Protein AF-A0A0N0V1J9-F1 (afdb_monomer_lite)

Structure (mmCIF, N/CA/C/O backbone):
data_AF-A0A0N0V1J9-F1
#
_entry.id   AF-A0A0N0V1J9-F1
#
loop_
_atom_site.group_PDB
_atom_site.id
_atom_site.type_symbol
_atom_site.label_atom_id
_atom_site.label_alt_id
_atom_site.label_comp_id
_atom_site.label_asym_id
_atom_site.label_entity_id
_atom_site.label_seq_id
_atom_site.pdbx_PDB_ins_code
_atom_site.Cartn_x
_atom_site.Cartn_y
_atom_site.Cartn_z
_atom_site.occupancy
_atom_site.B_iso_or_equiv
_atom_site.auth_seq_id
_atom_site.auth_comp_id
_atom_site.auth_asym_id
_atom_site.auth_atom_id
_atom_site.pdbx_PDB_model_num
ATOM 1 N N . MET A 1 1 ? 6.356 10.170 10.822 1.00 57.75 1 MET A N 1
ATOM 2 C CA . MET A 1 1 ? 5.088 9.658 11.388 1.00 57.75 1 MET A CA 1
ATOM 3 C C . MET A 1 1 ? 3.992 10.597 10.925 1.00 57.75 1 MET A C 1
ATOM 5 O O . MET A 1 1 ? 4.150 11.791 11.145 1.00 57.75 1 MET A O 1
ATOM 9 N N . LYS A 1 2 ? 2.960 10.103 10.232 1.00 66.81 2 LYS A N 1
ATOM 10 C CA . LYS A 1 2 ? 1.876 10.946 9.701 1.00 66.81 2 LYS A CA 1
ATOM 11 C C . LYS A 1 2 ? 0.588 10.676 10.474 1.00 66.81 2 LYS A C 1
ATOM 13 O O . LYS A 1 2 ? 0.258 9.513 10.705 1.00 66.81 2 LYS A O 1
ATOM 18 N N . TYR A 1 3 ? -0.094 11.741 10.887 1.00 73.75 3 TYR A N 1
ATOM 19 C CA . TYR A 1 3 ? -1.375 11.688 11.588 1.00 73.75 3 TYR A CA 1
ATOM 20 C C . TYR A 1 3 ? -2.477 12.255 10.695 1.00 73.75 3 TYR A C 1
ATOM 22 O O . TYR A 1 3 ? -2.303 13.324 10.113 1.00 73.75 3 TYR A O 1
ATOM 30 N N . VAL A 1 4 ? -3.594 11.540 10.597 1.00 72.44 4 VAL A N 1
ATOM 31 C CA . VAL A 1 4 ? -4.793 11.962 9.871 1.00 72.44 4 VAL A CA 1
ATOM 32 C C . VAL A 1 4 ? -5.920 12.089 10.881 1.00 72.44 4 VAL A C 1
ATOM 34 O O . VAL A 1 4 ? -6.345 11.093 11.457 1.00 72.44 4 VAL A O 1
ATOM 37 N N . LYS A 1 5 ? -6.397 13.311 11.113 1.00 76.25 5 LYS A N 1
ATOM 38 C CA . LYS A 1 5 ? -7.534 13.565 12.001 1.00 76.25 5 LYS A CA 1
ATOM 39 C C . LYS A 1 5 ? -8.834 13.171 11.297 1.00 76.25 5 LYS A C 1
ATOM 41 O O . LYS A 1 5 ? -9.020 13.524 10.134 1.00 76.25 5 LYS A O 1
ATOM 46 N N . VAL A 1 6 ? -9.734 12.485 11.998 1.00 74.94 6 VAL A N 1
ATOM 47 C CA . VAL A 1 6 ? -11.090 12.231 11.493 1.00 74.94 6 VAL A CA 1
ATOM 48 C C . VAL A 1 6 ? -11.985 13.383 11.929 1.00 74.94 6 VAL A C 1
ATOM 50 O O . VAL A 1 6 ? -12.156 13.634 13.119 1.00 74.94 6 VAL A O 1
ATOM 53 N N . ASN A 1 7 ? -12.555 14.102 10.964 1.00 58.28 7 ASN A N 1
ATOM 54 C CA . ASN A 1 7 ? -13.584 15.099 11.238 1.00 58.28 7 ASN A CA 1
ATOM 55 C C . ASN A 1 7 ? -14.936 14.382 11.328 1.00 58.28 7 ASN A C 1
ATOM 57 O O . ASN A 1 7 ? -15.666 14.290 10.348 1.00 58.28 7 ASN A O 1
ATOM 61 N N . GLY A 1 8 ? -15.247 13.816 12.492 1.00 63.00 8 GLY A N 1
ATOM 62 C CA . GLY A 1 8 ? -16.524 13.146 12.713 1.00 63.00 8 GLY A CA 1
ATOM 63 C C . GLY A 1 8 ? -16.619 12.481 14.080 1.00 63.00 8 GLY A C 1
ATOM 64 O O . GLY A 1 8 ? -15.627 12.008 14.623 1.00 63.00 8 GLY A O 1
ATOM 65 N N . ASN A 1 9 ? -17.837 12.410 14.622 1.00 74.62 9 ASN A N 1
ATOM 66 C CA . ASN A 1 9 ? -18.124 11.701 15.871 1.00 74.62 9 ASN A CA 1
ATOM 67 C C . ASN A 1 9 ? -18.379 10.207 15.608 1.00 74.62 9 ASN A C 1
ATOM 69 O O . ASN A 1 9 ? -19.457 9.701 15.941 1.00 74.62 9 ASN A O 1
ATOM 73 N N . LEU A 1 10 ? -17.436 9.523 14.947 1.00 85.38 10 LEU A N 1
ATOM 74 C CA . LEU A 1 10 ? -17.551 8.090 14.680 1.00 85.38 10 LEU A CA 1
ATOM 75 C C . LEU A 1 10 ? -17.313 7.317 15.980 1.00 85.38 10 LEU A C 1
ATOM 77 O O . LEU A 1 10 ? -16.186 7.223 16.467 1.00 85.38 10 LEU A O 1
ATOM 81 N N . GLN A 1 11 ? -18.393 6.780 16.537 1.00 92.31 11 GLN A N 1
ATOM 82 C CA . GLN A 1 11 ? -18.371 5.960 17.740 1.00 92.31 11 GLN A CA 1
ATOM 83 C C . GLN A 1 11 ? -18.523 4.498 17.342 1.00 92.31 11 GLN A C 1
ATOM 85 O O . GLN A 1 11 ? -19.493 4.134 16.678 1.00 92.31 11 GLN A O 1
ATOM 90 N N . ILE A 1 12 ? -17.563 3.673 17.739 1.00 92.75 12 ILE A N 1
ATOM 91 C CA . ILE A 1 12 ? -17.487 2.273 17.334 1.00 92.75 12 ILE A CA 1
ATOM 92 C C . ILE A 1 12 ? -17.222 1.355 18.517 1.00 92.75 12 ILE A C 1
ATOM 94 O O . ILE A 1 12 ? -16.575 1.718 19.501 1.00 92.75 12 ILE A O 1
ATOM 98 N N . GLU A 1 13 ? -17.708 0.132 18.383 1.00 94.75 13 GLU A N 1
ATOM 99 C CA . GLU A 1 13 ? -17.286 -1.012 19.165 1.00 94.75 13 GLU A CA 1
ATOM 100 C C . GLU A 1 13 ? -16.182 -1.747 18.406 1.00 94.75 13 GLU A C 1
ATOM 102 O O . GLU A 1 13 ? -16.380 -2.182 17.272 1.00 94.75 13 GLU A O 1
ATOM 107 N N . ILE A 1 14 ? -15.019 -1.892 19.038 1.00 94.19 14 ILE A N 1
ATOM 108 C CA . ILE A 1 14 ? -13.867 -2.610 18.495 1.00 94.19 14 ILE A CA 1
ATOM 109 C C . ILE A 1 14 ? -13.715 -3.929 19.243 1.00 94.19 14 ILE A C 1
ATOM 111 O O . ILE A 1 14 ? -13.469 -3.930 20.450 1.00 94.19 14 ILE A O 1
ATOM 115 N N . SER A 1 15 ? -13.766 -5.040 18.510 1.00 93.94 15 SER A N 1
ATOM 116 C CA . SER A 1 15 ? -13.266 -6.334 18.983 1.00 93.94 15 SER A CA 1
ATOM 117 C C . SER A 1 15 ? -11.771 -6.434 18.683 1.00 93.94 15 SER A C 1
ATOM 119 O O . SER A 1 15 ? -11.366 -6.415 17.521 1.00 93.94 15 SER A O 1
ATOM 121 N N . TYR A 1 16 ? -10.938 -6.528 19.718 1.00 94.44 16 TYR A N 1
ATOM 122 C CA . TYR A 1 16 ? -9.483 -6.403 19.620 1.00 94.44 16 TYR A CA 1
ATOM 123 C C . TYR A 1 16 ? -8.757 -7.584 20.261 1.00 94.44 16 TYR A C 1
ATOM 125 O O . TYR A 1 16 ? -9.030 -7.922 21.416 1.00 94.44 16 TYR A O 1
ATOM 133 N N . ILE A 1 17 ? -7.781 -8.151 19.547 1.00 94.75 17 ILE A N 1
ATOM 134 C CA . ILE A 1 17 ? -6.860 -9.153 20.091 1.00 94.75 17 ILE A CA 1
ATOM 135 C C . ILE A 1 17 ? -5.557 -8.480 20.538 1.00 94.75 17 ILE A C 1
ATOM 137 O O . ILE A 1 17 ? -4.861 -7.817 19.767 1.00 94.75 17 ILE A O 1
ATOM 141 N N . ASN A 1 18 ? -5.225 -8.585 21.823 1.00 89.19 18 ASN A N 1
ATOM 142 C CA . ASN A 1 18 ? -4.009 -7.967 22.347 1.00 89.19 18 ASN A CA 1
ATOM 143 C C . ASN A 1 18 ? -2.747 -8.794 21.992 1.00 89.19 18 ASN A C 1
ATOM 145 O O . ASN A 1 18 ? -2.808 -9.832 21.342 1.00 89.19 18 ASN A O 1
ATOM 149 N N . LYS A 1 19 ? -1.563 -8.330 22.419 1.00 87.25 19 LYS A N 1
ATOM 150 C CA . LYS A 1 19 ? -0.286 -9.033 22.161 1.00 87.25 19 LYS A CA 1
ATOM 151 C C . LYS A 1 19 ? -0.150 -10.392 22.869 1.00 87.25 19 LYS A C 1
ATOM 153 O O . LYS A 1 19 ? 0.807 -11.099 22.594 1.00 87.25 19 LYS A O 1
ATOM 158 N N . PHE A 1 20 ? -1.052 -10.687 23.798 1.00 90.56 20 PHE A N 1
ATOM 159 C CA . PHE A 1 20 ? -1.136 -11.918 24.579 1.00 90.56 20 PHE A CA 1
ATOM 160 C C . PHE A 1 20 ? -2.342 -12.765 24.146 1.00 90.56 20 PHE A C 1
ATOM 162 O O . PHE A 1 20 ? -2.846 -13.556 24.935 1.00 90.56 20 PHE A O 1
ATOM 169 N N . GLU A 1 21 ? -2.862 -12.524 22.938 1.00 86.69 21 GLU A N 1
ATOM 170 C CA . GLU A 1 21 ? -3.995 -13.250 22.350 1.00 86.69 21 GLU A CA 1
ATOM 171 C C . GLU A 1 21 ? -5.303 -13.166 23.155 1.00 86.69 21 GLU A C 1
ATOM 173 O O . GLU A 1 21 ? -6.253 -13.906 22.928 1.00 86.69 21 GLU A O 1
ATOM 178 N N . THR A 1 22 ? -5.407 -12.200 24.071 1.00 91.25 22 THR A N 1
ATOM 179 C CA . THR A 1 22 ? -6.651 -11.948 24.798 1.00 91.25 22 THR A CA 1
ATOM 180 C C . THR A 1 22 ? -7.582 -11.091 23.956 1.00 91.25 22 THR A C 1
ATOM 182 O O . THR A 1 22 ? -7.206 -10.000 23.506 1.00 91.25 22 THR A O 1
ATOM 185 N N 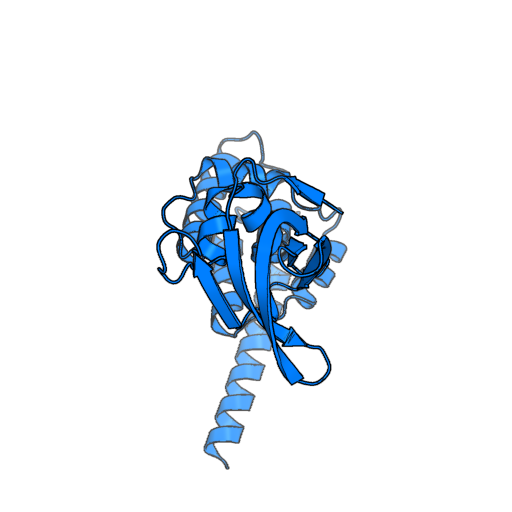. HIS A 1 23 ? -8.819 -11.553 23.810 1.00 93.38 23 HIS A N 1
ATOM 186 C CA . HIS A 1 23 ? -9.887 -10.815 23.152 1.00 93.38 23 HIS A CA 1
ATOM 187 C C . HIS A 1 23 ? -10.511 -9.804 24.114 1.00 93.38 23 HIS A C 1
ATOM 189 O O . HIS A 1 23 ? -10.848 -10.123 25.252 1.00 93.38 23 HIS A O 1
ATOM 195 N N . THR A 1 24 ? -10.651 -8.565 23.656 1.00 92.88 24 THR A N 1
ATOM 196 C CA . THR A 1 24 ? -11.239 -7.469 24.430 1.00 92.88 24 THR A CA 1
ATOM 197 C C . THR A 1 24 ? -12.138 -6.623 23.545 1.00 92.88 24 THR A C 1
ATOM 199 O O . THR A 1 24 ? -11.815 -6.395 22.381 1.00 92.88 24 THR A O 1
ATOM 202 N N . THR A 1 25 ? -13.229 -6.122 24.114 1.00 93.88 25 THR A N 1
ATOM 203 C CA . THR A 1 25 ? -14.158 -5.220 23.430 1.00 93.88 25 THR A CA 1
ATOM 204 C C . THR A 1 25 ? -14.009 -3.811 23.987 1.00 93.88 25 THR A C 1
ATOM 206 O O . THR A 1 25 ? -13.910 -3.633 25.202 1.00 93.88 25 THR A O 1
ATOM 209 N N . HIS A 1 26 ? -13.967 -2.804 23.112 1.00 92.81 26 HIS A N 1
ATOM 210 C CA . HIS A 1 26 ? -13.833 -1.398 23.508 1.00 92.81 26 HIS A CA 1
ATOM 211 C C . HIS A 1 26 ? -14.879 -0.548 22.795 1.00 92.81 26 HIS A C 1
ATOM 213 O O . HIS A 1 26 ? -14.996 -0.620 21.576 1.00 92.81 26 HIS A O 1
ATOM 219 N N . HIS A 1 27 ? -15.587 0.295 23.545 1.00 94.31 27 HIS A N 1
ATOM 220 C CA . HIS A 1 27 ? -16.439 1.355 23.002 1.00 94.31 27 HIS A CA 1
ATOM 221 C C . HIS A 1 27 ? -15.644 2.646 22.941 1.00 94.31 27 HIS A C 1
ATOM 223 O O . HIS A 1 27 ? -15.148 3.131 23.965 1.00 94.31 27 HIS A O 1
ATOM 229 N N . VAL A 1 28 ? -15.458 3.166 21.734 1.00 93.50 28 VAL A N 1
ATOM 230 C CA . VAL A 1 28 ? -14.503 4.240 21.496 1.00 93.50 28 VAL A CA 1
ATOM 231 C C . VAL A 1 28 ? -15.013 5.249 20.479 1.00 93.50 28 VAL A C 1
ATOM 233 O O . VAL A 1 28 ? -15.764 4.920 19.566 1.00 93.50 28 VAL A O 1
ATOM 236 N N . LEU A 1 29 ? -14.559 6.487 20.626 1.00 90.69 29 LEU A N 1
ATOM 237 C CA . LEU A 1 29 ? -14.676 7.542 19.631 1.00 90.69 29 LEU A CA 1
ATOM 238 C C . LEU A 1 29 ? -13.386 7.587 18.806 1.00 90.69 29 LEU A C 1
ATOM 240 O O . LEU A 1 29 ? -12.303 7.716 19.377 1.00 90.69 29 LEU A O 1
ATOM 244 N N . VAL A 1 30 ? -13.480 7.494 17.481 1.00 89.69 30 VAL A N 1
ATOM 245 C CA . VAL A 1 30 ? -12.309 7.592 16.596 1.00 89.69 30 VAL A CA 1
ATOM 246 C C . VAL A 1 30 ? -11.868 9.048 16.482 1.00 89.69 30 VAL A C 1
ATOM 248 O O . VAL A 1 30 ? -12.640 9.902 16.057 1.00 89.69 30 VAL A O 1
ATOM 251 N N . LEU A 1 31 ? -10.615 9.330 16.845 1.00 86.81 31 LEU A N 1
ATOM 252 C CA . LEU A 1 31 ? -10.028 10.673 16.779 1.00 86.81 31 LEU A CA 1
ATOM 253 C C . LEU A 1 31 ? -9.187 10.866 15.512 1.00 86.81 31 LEU A C 1
ATOM 255 O O . LEU A 1 31 ? -9.148 11.953 14.927 1.00 86.81 31 LEU A O 1
ATOM 259 N N . GLY A 1 32 ? -8.496 9.809 15.086 1.00 84.44 32 GLY A N 1
ATOM 260 C CA . GLY A 1 32 ? -7.560 9.876 13.976 1.00 84.44 32 GLY A CA 1
ATOM 261 C C . GLY A 1 32 ? -6.825 8.573 13.704 1.00 84.44 32 GLY A C 1
ATOM 262 O O . GLY A 1 32 ? -6.920 7.600 14.450 1.00 84.44 32 GLY A O 1
ATOM 263 N N . TYR A 1 33 ? -6.040 8.584 12.635 1.00 85.12 33 TYR A N 1
ATOM 264 C CA . TYR A 1 33 ? -5.210 7.470 12.198 1.00 85.12 33 TYR A CA 1
ATOM 265 C C . TYR A 1 33 ? -3.740 7.876 12.191 1.00 85.12 33 TYR A C 1
ATOM 267 O O . TYR A 1 33 ? -3.374 8.948 11.706 1.00 85.12 33 TYR A O 1
ATOM 275 N N . LYS A 1 34 ? -2.877 7.008 12.721 1.00 82.50 34 LYS A N 1
ATOM 276 C CA . LYS A 1 34 ? -1.419 7.160 12.696 1.00 82.50 34 LYS A CA 1
ATOM 277 C C . LYS A 1 34 ? -0.826 6.113 11.767 1.00 82.50 34 LYS A C 1
ATOM 279 O O . LYS A 1 34 ? -0.966 4.913 11.998 1.00 82.50 34 LYS A O 1
ATOM 284 N N . TYR A 1 35 ? -0.108 6.578 10.752 1.00 73.75 35 TYR A N 1
ATOM 285 C CA . TYR A 1 35 ? 0.646 5.719 9.848 1.00 73.75 35 TYR A CA 1
ATOM 286 C C . TYR A 1 35 ? 2.092 5.613 10.343 1.00 73.75 35 TYR A C 1
ATOM 288 O O . TYR A 1 35 ? 2.864 6.583 10.321 1.00 73.75 35 TYR A O 1
ATOM 296 N N . TYR A 1 36 ? 2.443 4.422 10.824 1.00 71.81 36 TYR A N 1
ATOM 297 C CA . TYR A 1 36 ? 3.812 3.996 11.115 1.00 71.81 36 TYR A CA 1
ATOM 298 C C . TYR A 1 36 ? 4.059 2.648 10.415 1.00 71.81 36 TYR A C 1
ATOM 300 O O . TYR A 1 36 ? 3.330 2.315 9.491 1.00 71.81 36 TYR A O 1
ATOM 308 N N . LYS A 1 37 ? 5.043 1.835 10.829 1.00 68.62 37 LYS A N 1
ATOM 309 C CA . LYS A 1 37 ? 5.228 0.460 10.310 1.00 68.62 37 LYS A CA 1
ATOM 310 C C . LYS A 1 37 ? 3.908 -0.348 10.257 1.00 68.62 37 LYS A C 1
ATOM 312 O O . LYS A 1 37 ? 3.771 -1.203 9.395 1.00 68.62 37 LYS A O 1
ATOM 317 N N . ASN A 1 38 ? 2.937 -0.026 11.122 1.00 76.69 38 ASN A N 1
ATOM 318 C CA . ASN A 1 38 ? 1.537 -0.468 11.058 1.00 76.69 38 ASN A CA 1
ATOM 319 C C . ASN A 1 38 ? 0.584 0.744 10.993 1.00 76.69 38 ASN A C 1
ATOM 321 O O . ASN A 1 38 ? 0.975 1.850 11.382 1.00 76.69 38 ASN A O 1
ATOM 325 N N . ILE A 1 39 ? -0.668 0.529 10.574 1.00 82.12 39 ILE A N 1
ATOM 326 C CA . ILE A 1 39 ? -1.757 1.496 10.789 1.00 82.12 39 ILE A CA 1
ATOM 327 C C . ILE A 1 39 ? -2.184 1.405 12.253 1.00 82.12 39 ILE A C 1
ATOM 329 O O . ILE A 1 39 ? -2.370 0.311 12.792 1.00 82.12 39 ILE A O 1
ATOM 333 N N . TYR A 1 40 ? -2.339 2.555 12.894 1.00 88.44 40 TYR A N 1
ATOM 334 C CA . TYR A 1 40 ? -2.882 2.660 14.237 1.00 88.44 40 TYR A CA 1
ATOM 335 C C . TYR A 1 40 ? -4.092 3.585 14.236 1.00 88.44 40 TYR A C 1
ATOM 337 O O . TYR A 1 40 ? -4.081 4.619 13.571 1.00 88.44 40 TYR A O 1
ATOM 345 N N . ILE A 1 41 ? -5.109 3.231 15.010 1.00 90.06 41 ILE A N 1
ATOM 346 C CA . ILE A 1 41 ? -6.280 4.071 15.244 1.00 90.06 41 ILE A CA 1
ATOM 347 C C . ILE A 1 41 ? -6.117 4.708 16.617 1.00 90.06 41 ILE A C 1
ATOM 349 O O . ILE A 1 41 ? -5.973 4.004 17.617 1.00 90.06 41 ILE A O 1
ATOM 353 N N . GLU A 1 42 ? -6.106 6.034 16.659 1.00 90.94 42 GLU A N 1
ATOM 354 C CA . GLU A 1 42 ? -6.179 6.801 17.893 1.00 90.94 42 GLU A CA 1
ATOM 355 C C . GLU A 1 42 ? -7.640 7.064 18.230 1.00 90.94 42 GLU A C 1
ATOM 357 O O . GLU A 1 42 ? -8.430 7.518 17.399 1.00 90.94 42 GLU A O 1
ATOM 362 N N . THR A 1 43 ? -7.999 6.739 19.463 1.00 92.50 43 THR A N 1
ATOM 363 C CA . THR A 1 43 ? -9.381 6.727 19.910 1.00 92.50 43 THR A CA 1
ATOM 364 C C . THR A 1 43 ? -9.488 7.261 21.327 1.00 92.50 43 THR A C 1
ATOM 366 O O . THR A 1 43 ? -8.541 7.152 22.103 1.00 92.50 43 THR A O 1
ATOM 369 N N . TYR A 1 44 ? -10.648 7.795 21.678 1.00 92.00 44 TYR A N 1
ATOM 370 C CA . TYR A 1 44 ? -11.012 8.101 23.053 1.00 92.00 44 TYR A CA 1
ATOM 371 C C . TYR A 1 44 ? -11.948 7.008 23.571 1.00 92.00 44 TYR A C 1
ATOM 373 O O . TYR A 1 44 ? -13.009 6.770 22.992 1.00 92.00 44 TYR A O 1
ATOM 381 N N . CYS A 1 45 ? -11.544 6.294 24.620 1.00 91.69 45 CYS A N 1
ATOM 382 C CA . CYS A 1 45 ? -12.337 5.216 25.194 1.00 91.69 45 CYS A CA 1
ATOM 383 C C . CYS A 1 45 ? -13.459 5.792 26.057 1.00 91.69 45 CYS A C 1
ATOM 385 O O . CYS A 1 45 ? -13.192 6.407 27.083 1.00 91.69 45 CYS A O 1
ATOM 387 N N . LEU A 1 46 ? -14.709 5.536 25.671 1.00 88.62 46 LEU A N 1
ATOM 388 C CA . LEU A 1 46 ? -15.882 6.153 26.297 1.00 88.62 46 LEU A CA 1
ATOM 389 C C . LEU A 1 46 ? -16.093 5.698 27.747 1.00 88.62 46 LEU A C 1
ATOM 391 O O . LEU A 1 46 ? -16.580 6.466 28.561 1.00 88.62 46 LEU A O 1
ATOM 395 N N . LEU A 1 47 ? -15.710 4.460 28.076 1.00 86.62 47 LEU A N 1
ATOM 396 C CA . LEU A 1 47 ? -15.905 3.891 29.416 1.00 86.62 47 LEU A CA 1
ATOM 397 C C . LEU A 1 47 ? -14.787 4.238 30.403 1.00 86.62 47 LEU A C 1
ATOM 399 O O . LEU A 1 47 ? -15.003 4.205 31.608 1.00 86.62 47 LEU A O 1
ATOM 403 N N . LYS A 1 48 ? -13.568 4.466 29.902 1.00 87.81 48 LYS A N 1
ATOM 404 C CA . LYS A 1 48 ? -12.380 4.713 30.737 1.00 87.81 48 LYS A CA 1
ATOM 405 C C . LYS A 1 48 ? -11.904 6.160 30.691 1.00 87.81 48 LYS A C 1
ATOM 407 O O . LYS A 1 48 ? -10.938 6.477 31.370 1.00 87.81 48 LYS A O 1
ATOM 412 N N . GLU A 1 49 ? -12.547 6.978 29.864 1.00 89.31 49 GLU A N 1
ATOM 413 C CA . GLU A 1 49 ? -12.255 8.398 29.673 1.00 89.31 49 GLU A CA 1
ATOM 414 C C . GLU A 1 49 ? -10.784 8.699 29.331 1.00 89.31 49 GLU A C 1
ATOM 416 O O . GLU A 1 49 ? -10.251 9.751 29.673 1.00 89.31 49 GLU A O 1
ATOM 421 N N . ASP A 1 50 ? -10.127 7.785 28.611 1.00 92.75 50 ASP A N 1
ATOM 422 C CA . ASP A 1 50 ? -8.702 7.868 28.275 1.00 92.75 50 ASP A CA 1
ATOM 423 C C . ASP A 1 50 ? -8.451 7.604 26.784 1.00 92.75 50 ASP A C 1
ATOM 425 O O . ASP A 1 50 ? -9.214 6.903 26.106 1.00 92.75 50 ASP A O 1
ATOM 429 N N . ILE A 1 51 ? -7.354 8.157 26.268 1.00 91.94 51 ILE A N 1
ATOM 430 C CA . ILE A 1 51 ? -6.915 7.952 24.893 1.00 91.94 51 ILE A CA 1
ATOM 431 C C . ILE A 1 51 ? -6.262 6.576 24.772 1.00 91.94 51 ILE A C 1
ATOM 433 O O . ILE A 1 51 ? -5.311 6.230 25.470 1.00 91.94 51 ILE A O 1
ATOM 437 N N . LYS A 1 52 ? -6.729 5.793 23.801 1.00 91.50 52 LYS A N 1
ATOM 438 C CA . LYS A 1 52 ? -6.128 4.514 23.432 1.00 91.50 52 LYS A CA 1
ATOM 439 C C . LYS A 1 52 ? -5.762 4.466 21.967 1.00 91.50 52 LYS A C 1
ATOM 441 O O . LYS A 1 52 ? -6.492 4.940 21.097 1.00 91.50 52 LYS A O 1
ATOM 446 N N . ILE A 1 53 ? -4.640 3.804 21.710 1.00 91.62 53 ILE A N 1
ATOM 447 C CA . ILE A 1 53 ? -4.138 3.545 20.369 1.00 91.62 53 ILE A CA 1
ATOM 448 C C . ILE A 1 53 ? -4.236 2.045 20.094 1.00 91.62 53 ILE A C 1
ATOM 450 O O . ILE A 1 53 ? -3.632 1.231 20.795 1.00 91.62 53 ILE A O 1
ATOM 454 N N . PHE A 1 54 ? -4.975 1.686 19.050 1.00 91.38 54 PHE A N 1
ATOM 455 C CA . PHE A 1 54 ? -5.152 0.306 18.607 1.00 91.38 54 PHE A CA 1
ATOM 456 C C . PHE A 1 54 ? -4.362 0.061 17.330 1.00 91.38 54 PHE A C 1
ATOM 458 O O . PHE A 1 54 ? -4.367 0.893 16.427 1.00 91.38 54 PHE A O 1
ATOM 465 N N . ARG A 1 55 ? -3.672 -1.080 17.240 1.00 89.75 55 ARG A N 1
ATOM 466 C CA . ARG A 1 55 ? -3.022 -1.495 15.992 1.00 89.75 55 ARG A CA 1
ATOM 467 C C . ARG A 1 55 ? -4.081 -2.099 15.074 1.00 89.75 55 ARG A C 1
ATOM 469 O O . ARG A 1 55 ? -4.821 -2.976 15.506 1.00 89.75 55 ARG A O 1
ATOM 476 N N . PHE A 1 56 ? -4.167 -1.610 13.845 1.00 87.62 56 PHE A N 1
ATOM 477 C CA . PHE A 1 56 ? -5.275 -1.913 12.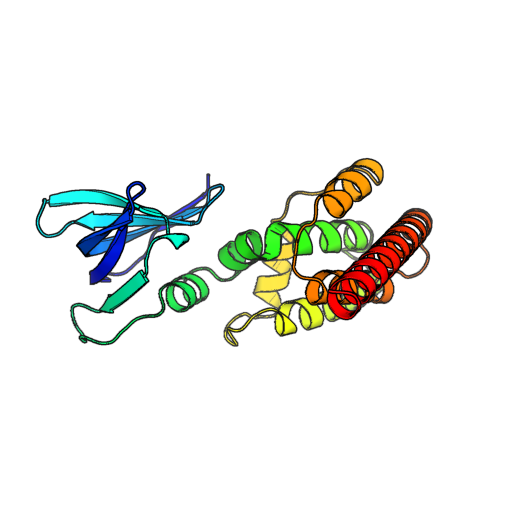946 1.00 87.62 56 PHE A CA 1
ATOM 478 C C . PHE A 1 56 ? -5.395 -3.412 12.637 1.00 87.62 56 PHE A C 1
ATOM 480 O O . PHE A 1 56 ? -6.471 -3.982 12.732 1.00 87.62 56 PHE A O 1
ATOM 487 N N . ASP A 1 57 ? -4.272 -4.070 12.356 1.00 85.56 57 ASP A N 1
ATOM 488 C CA . ASP A 1 57 ? -4.167 -5.508 12.056 1.00 85.56 57 ASP A CA 1
ATOM 489 C C . ASP A 1 57 ? -4.622 -6.442 13.196 1.00 85.56 57 ASP A C 1
ATOM 491 O O . ASP A 1 57 ? -4.724 -7.651 13.013 1.00 85.56 57 ASP A O 1
ATOM 495 N N . ARG A 1 58 ? -4.859 -5.899 14.393 1.00 89.81 58 ARG A N 1
ATOM 496 C CA . ARG A 1 58 ? -5.352 -6.626 15.570 1.00 89.81 58 ARG A CA 1
ATOM 497 C C . ARG A 1 58 ? -6.833 -6.381 15.845 1.00 89.81 58 ARG A C 1
ATOM 499 O O . ARG A 1 58 ? -7.381 -6.929 16.804 1.00 89.81 58 ARG A O 1
ATOM 506 N N . ILE A 1 59 ? -7.483 -5.559 15.031 1.00 91.19 59 ILE A N 1
ATOM 507 C CA . ILE A 1 59 ? -8.924 -5.354 15.085 1.00 91.19 59 ILE A CA 1
ATOM 508 C C . ILE A 1 59 ? -9.577 -6.495 14.313 1.00 91.19 59 ILE A C 1
ATOM 510 O O . ILE A 1 59 ? -9.324 -6.681 13.131 1.00 91.19 59 ILE A O 1
ATOM 514 N N . GLN A 1 60 ? -10.387 -7.283 15.013 1.00 90.62 60 GLN A N 1
ATOM 515 C CA . GLN A 1 60 ? -11.077 -8.443 14.448 1.00 90.62 60 GLN A CA 1
ATOM 516 C C . GLN A 1 60 ? -12.408 -8.043 13.816 1.00 90.62 60 GLN A C 1
ATOM 518 O O . GLN A 1 60 ? -12.765 -8.542 12.756 1.00 90.62 60 GLN A O 1
ATOM 523 N N . LYS A 1 61 ? -13.148 -7.162 14.496 1.00 90.25 61 LYS A N 1
ATOM 524 C CA . LYS A 1 61 ? -14.456 -6.657 14.069 1.00 90.25 61 LYS A CA 1
ATOM 525 C C . LYS A 1 61 ? -14.643 -5.231 14.547 1.00 90.25 61 LYS A C 1
ATOM 527 O O . LYS A 1 61 ? -14.138 -4.862 15.613 1.00 90.25 61 LYS A O 1
ATOM 532 N N . CYS A 1 62 ? -15.406 -4.463 13.783 1.00 92.12 62 CYS A N 1
ATOM 533 C CA . CYS A 1 62 ? -15.794 -3.110 14.135 1.00 92.12 62 CYS A CA 1
ATOM 534 C C . CYS A 1 62 ? -17.281 -2.907 13.867 1.00 92.12 62 CYS A C 1
ATOM 536 O O . CYS A 1 62 ? -17.773 -3.257 12.801 1.00 92.12 62 CYS A O 1
ATOM 538 N N . LYS A 1 63 ? -17.999 -2.317 14.819 1.00 93.19 63 LYS A N 1
ATOM 539 C CA . LYS A 1 63 ? -19.435 -2.054 14.710 1.00 93.19 63 LYS A CA 1
ATOM 540 C C . LYS A 1 63 ? -19.724 -0.599 15.042 1.00 93.19 63 LYS A C 1
ATOM 542 O O . LYS A 1 63 ? -19.222 -0.089 16.037 1.00 93.19 63 LYS A O 1
ATOM 547 N N . ASP A 1 64 ? -20.537 0.061 14.231 1.00 90.94 64 ASP A N 1
ATOM 548 C CA . ASP A 1 64 ? -21.052 1.397 14.525 1.00 90.94 64 ASP A CA 1
ATOM 549 C C . ASP A 1 64 ? -21.950 1.342 15.764 1.00 90.94 64 ASP A C 1
ATOM 551 O O . ASP A 1 64 ? -22.927 0.589 15.793 1.00 90.94 64 ASP A O 1
ATOM 555 N N . LEU A 1 65 ? -21.658 2.150 16.781 1.00 90.88 65 LEU A N 1
ATOM 556 C CA . LEU A 1 65 ? -22.482 2.197 17.988 1.00 90.88 65 LEU A CA 1
ATOM 557 C C . LEU A 1 65 ? -23.841 2.866 17.756 1.00 90.88 65 LEU A C 1
ATOM 559 O O . LEU A 1 65 ? -24.794 2.544 18.459 1.00 90.88 65 LEU A O 1
ATOM 563 N N . LYS A 1 66 ? -23.961 3.765 16.773 1.00 88.31 66 LYS A N 1
ATOM 564 C CA . LYS A 1 66 ? -25.229 4.440 16.464 1.00 88.31 66 LYS A CA 1
ATOM 565 C C . LYS A 1 66 ? -26.144 3.570 15.620 1.00 88.31 66 LYS A C 1
ATOM 567 O O . LYS A 1 66 ? -27.333 3.475 15.905 1.00 88.31 66 LYS A O 1
ATOM 572 N N . THR A 1 67 ? -25.607 2.975 14.556 1.00 89.12 67 THR A N 1
ATOM 573 C CA . THR A 1 67 ? -26.419 2.211 13.592 1.00 89.12 67 THR A CA 1
ATOM 574 C C . THR A 1 67 ? -26.470 0.719 13.899 1.00 89.12 67 THR A C 1
ATOM 576 O O . THR A 1 67 ? -27.321 0.010 13.368 1.00 89.12 67 THR A O 1
ATOM 579 N N . GLY A 1 68 ? -25.557 0.222 14.734 1.00 87.69 68 GLY A N 1
ATOM 580 C CA . GLY A 1 68 ? -25.422 -1.195 15.037 1.00 87.69 68 GLY A CA 1
ATOM 581 C C . GLY A 1 68 ? -24.905 -2.038 13.867 1.00 87.69 68 GLY A C 1
ATOM 582 O O . GLY A 1 68 ? -24.884 -3.263 13.981 1.00 87.69 68 GLY A O 1
ATOM 583 N N . LYS A 1 69 ? -24.504 -1.425 12.748 1.00 89.44 69 LYS A N 1
ATOM 584 C CA . LYS A 1 69 ? -23.991 -2.139 11.575 1.00 89.44 69 LYS A CA 1
ATOM 585 C C . LYS A 1 69 ? -22.497 -2.402 11.711 1.00 89.44 69 LYS A C 1
ATOM 587 O O . LYS A 1 69 ? -21.765 -1.586 12.267 1.00 89.44 69 LYS A O 1
ATOM 592 N N . GLU A 1 70 ? -22.051 -3.545 11.201 1.00 88.12 70 GLU A N 1
ATOM 593 C CA . GLU A 1 70 ? -20.624 -3.828 11.064 1.00 88.12 70 GLU A CA 1
ATOM 594 C C . GLU A 1 70 ? -20.019 -2.847 10.049 1.00 88.12 70 GLU A C 1
ATOM 596 O O . GLU A 1 70 ? -20.601 -2.600 8.991 1.00 88.12 70 GLU A O 1
ATOM 601 N N . ILE A 1 71 ? -18.894 -2.237 10.414 1.00 84.62 71 ILE A N 1
ATOM 602 C CA . ILE A 1 71 ? -18.142 -1.317 9.566 1.00 84.62 71 ILE A CA 1
ATOM 603 C C . ILE A 1 71 ? -16.842 -2.011 9.194 1.00 84.62 71 ILE A C 1
ATOM 605 O O . ILE A 1 71 ? -16.074 -2.405 10.075 1.00 84.62 71 ILE A O 1
ATOM 609 N N . ASP A 1 72 ? -16.546 -2.067 7.899 1.00 80.12 72 ASP A N 1
ATOM 610 C CA . ASP A 1 72 ? -15.180 -2.311 7.465 1.00 80.12 72 ASP A CA 1
ATOM 611 C C . ASP A 1 72 ? -14.359 -1.028 7.666 1.00 80.12 72 ASP A C 1
ATOM 613 O O . ASP A 1 72 ? -14.474 -0.039 6.935 1.00 80.12 72 ASP A O 1
ATOM 617 N N . LEU A 1 73 ? -13.546 -1.023 8.723 1.00 75.56 73 LEU A N 1
ATOM 618 C CA . LEU A 1 73 ? -12.666 0.099 9.028 1.00 75.56 73 LEU A CA 1
ATOM 619 C C . LEU A 1 73 ? -11.626 0.335 7.926 1.00 75.56 73 LEU A C 1
ATOM 621 O O . LEU A 1 73 ? -11.139 1.458 7.817 1.00 75.56 73 LEU A O 1
ATOM 625 N N . HIS A 1 74 ? -11.269 -0.677 7.122 1.00 68.94 74 HIS A N 1
ATOM 626 C CA . HIS A 1 74 ? -10.373 -0.471 5.991 1.00 68.94 74 HIS A CA 1
ATOM 627 C C . HIS A 1 74 ? -11.060 0.415 4.964 1.00 68.94 74 HIS A C 1
ATOM 629 O O . HIS A 1 74 ? -10.501 1.446 4.605 1.00 68.94 74 HIS A O 1
ATOM 635 N N . ASP A 1 75 ? -12.288 0.087 4.569 1.00 68.81 75 ASP A N 1
ATOM 636 C CA . ASP A 1 75 ? -13.057 0.900 3.622 1.00 68.81 75 ASP A CA 1
ATOM 637 C C . ASP A 1 75 ? -13.332 2.307 4.152 1.00 68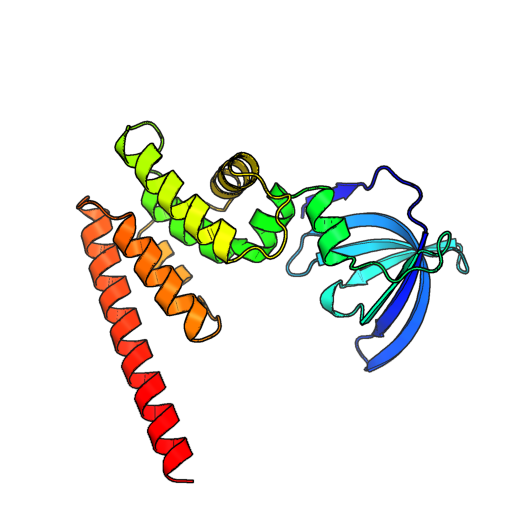.81 75 ASP A C 1
ATOM 639 O O . ASP A 1 75 ? -13.217 3.291 3.417 1.00 68.81 75 ASP A O 1
ATOM 643 N N . HIS A 1 76 ? -13.601 2.432 5.452 1.00 70.19 76 HIS A N 1
ATOM 644 C CA . HIS A 1 76 ? -13.793 3.735 6.077 1.00 70.19 76 HIS A CA 1
ATOM 645 C C . HIS A 1 76 ? -12.509 4.588 6.105 1.00 70.19 76 HIS A C 1
ATOM 647 O O . HIS A 1 76 ? -12.558 5.794 5.876 1.00 70.19 76 HIS A O 1
ATOM 653 N N . ILE A 1 77 ? -11.338 3.990 6.350 1.00 67.44 77 ILE A N 1
ATOM 654 C CA . ILE A 1 77 ? -10.054 4.700 6.230 1.00 67.44 77 ILE A CA 1
ATOM 655 C C . ILE A 1 77 ? -9.776 5.074 4.771 1.00 67.44 77 ILE A C 1
ATOM 657 O O . ILE A 1 77 ? -9.308 6.186 4.504 1.00 67.44 77 ILE A O 1
ATOM 661 N N . ASN A 1 78 ? -10.065 4.158 3.843 1.00 64.62 78 ASN A N 1
ATOM 662 C CA . ASN A 1 78 ? -9.813 4.331 2.416 1.00 64.62 78 ASN A CA 1
ATOM 663 C C . ASN A 1 78 ? -10.532 5.566 1.864 1.00 64.62 78 ASN A C 1
ATOM 665 O O . ASN A 1 78 ? -9.929 6.309 1.094 1.00 64.62 78 ASN A O 1
ATOM 669 N N . SER A 1 79 ? -11.779 5.809 2.276 1.00 65.88 79 SER A N 1
ATOM 670 C CA . SER A 1 79 ? -12.574 6.952 1.806 1.00 65.88 79 SER A CA 1
ATOM 671 C C . SER A 1 79 ? -12.126 8.294 2.396 1.00 65.88 79 SER A C 1
ATOM 673 O O . SER A 1 79 ? -12.217 9.324 1.731 1.00 65.88 79 SER A O 1
ATOM 675 N N . LEU A 1 80 ? -11.587 8.309 3.620 1.00 68.12 80 LEU A N 1
ATOM 676 C CA . LEU A 1 80 ? -11.186 9.548 4.295 1.00 68.12 80 LEU A CA 1
ATOM 677 C C . LEU A 1 80 ? -9.881 10.147 3.759 1.00 68.12 80 LEU A C 1
ATOM 679 O O . LEU A 1 80 ? -9.716 11.368 3.785 1.00 68.12 80 LEU A O 1
ATOM 683 N N . ASN A 1 81 ? -8.925 9.318 3.327 1.00 74.81 81 ASN A N 1
ATOM 684 C CA . ASN A 1 81 ? -7.663 9.812 2.770 1.00 74.81 81 ASN A CA 1
ATOM 685 C C . ASN A 1 81 ? -7.029 8.806 1.784 1.00 74.81 81 ASN A C 1
ATOM 687 O O . ASN A 1 81 ? -6.029 8.153 2.116 1.00 74.81 81 ASN A O 1
ATOM 691 N N . PRO A 1 82 ? -7.596 8.676 0.567 1.00 75.94 82 PRO A N 1
ATOM 692 C CA . PRO A 1 82 ? -7.228 7.626 -0.385 1.00 75.94 82 PRO A CA 1
ATOM 693 C C . PRO A 1 82 ? -5.735 7.605 -0.719 1.00 75.94 82 PRO A C 1
ATOM 695 O O . PRO A 1 82 ? -5.111 6.552 -0.775 1.00 75.94 82 PRO A O 1
ATOM 698 N N . GLU A 1 83 ? -5.124 8.775 -0.890 1.00 80.31 83 GLU A N 1
ATOM 699 C CA . GLU A 1 83 ? -3.713 8.912 -1.268 1.00 80.31 83 GLU A CA 1
ATOM 700 C C . GLU A 1 83 ? -2.754 8.383 -0.202 1.00 80.31 83 GLU A C 1
ATOM 702 O O . GLU A 1 83 ? -1.718 7.798 -0.521 1.00 80.31 83 GLU A O 1
ATOM 707 N N . ASP A 1 84 ? -3.081 8.608 1.069 1.00 74.81 84 ASP A N 1
ATOM 708 C CA . ASP A 1 84 ? -2.255 8.177 2.192 1.00 74.81 84 ASP A CA 1
ATOM 709 C C . ASP A 1 84 ? -2.397 6.674 2.421 1.00 74.81 84 ASP A C 1
ATOM 711 O O . ASP A 1 84 ? -1.399 5.994 2.669 1.00 74.81 84 ASP A O 1
ATOM 715 N N . TYR A 1 85 ? -3.612 6.145 2.247 1.00 76.31 85 TYR A N 1
ATOM 716 C CA . TYR A 1 85 ? -3.838 4.707 2.204 1.00 76.31 85 TYR A CA 1
ATOM 717 C C . TYR A 1 85 ? -3.019 4.051 1.089 1.00 76.31 85 TYR A C 1
ATOM 719 O O . TYR A 1 85 ? -2.273 3.110 1.360 1.00 76.31 85 TYR A O 1
ATOM 727 N N . LEU A 1 86 ? -3.095 4.575 -0.140 1.00 79.12 86 LEU A N 1
ATOM 728 C CA . LEU A 1 86 ? -2.327 4.068 -1.278 1.00 79.12 86 LEU A CA 1
ATOM 729 C C . LEU A 1 86 ? -0.826 4.101 -1.000 1.00 79.12 86 LEU A C 1
ATOM 731 O O . LEU A 1 86 ? -0.143 3.089 -1.156 1.00 79.12 86 LEU A O 1
ATOM 735 N N . SER A 1 87 ? -0.332 5.251 -0.537 1.00 79.38 87 SER A N 1
ATOM 736 C CA . SER A 1 87 ? 1.081 5.452 -0.217 1.00 79.38 87 SER A CA 1
ATOM 737 C C . SER A 1 87 ? 1.563 4.509 0.874 1.00 79.38 87 SER A C 1
ATOM 739 O O . SER A 1 87 ? 2.737 4.181 0.895 1.00 79.38 87 SER A O 1
ATOM 741 N N . TYR A 1 88 ? 0.690 4.064 1.777 1.00 76.12 88 TYR A N 1
ATOM 742 C CA . TYR A 1 88 ? 1.034 3.097 2.810 1.00 76.12 88 TYR A CA 1
ATOM 743 C C . TYR A 1 88 ? 0.938 1.652 2.299 1.00 76.12 88 TYR A C 1
ATOM 745 O O . TYR A 1 88 ? 1.939 0.929 2.283 1.00 76.12 88 TYR A O 1
ATOM 753 N N . ARG A 1 89 ? -0.257 1.239 1.856 1.00 76.38 89 ARG A N 1
ATOM 754 C CA . ARG A 1 89 ? -0.585 -0.143 1.478 1.00 76.38 89 ARG A CA 1
ATOM 755 C C . ARG A 1 89 ? 0.223 -0.620 0.281 1.00 76.38 89 ARG A C 1
ATOM 757 O O . ARG A 1 89 ? 0.642 -1.773 0.256 1.00 76.38 89 ARG A O 1
ATOM 764 N N . PHE A 1 90 ? 0.444 0.270 -0.678 1.00 82.56 90 PHE A N 1
ATOM 765 C CA . PHE A 1 90 ? 1.164 -0.014 -1.911 1.00 82.56 90 PHE A CA 1
ATOM 766 C C . PHE A 1 90 ? 2.509 0.716 -1.968 1.00 82.56 90 PHE A C 1
ATOM 768 O O . PHE A 1 90 ? 3.077 0.806 -3.050 1.00 82.56 90 PHE A O 1
ATOM 775 N N . SER A 1 91 ? 3.034 1.202 -0.831 1.00 82.31 91 SER A N 1
ATOM 776 C CA . SER A 1 91 ? 4.322 1.921 -0.735 1.00 82.31 91 SER A CA 1
ATOM 777 C C . SER A 1 91 ? 5.417 1.288 -1.587 1.00 82.31 91 SER A C 1
ATOM 779 O O . SER A 1 91 ? 6.025 1.945 -2.423 1.00 82.31 91 SER A O 1
ATOM 781 N N . GLU A 1 92 ? 5.641 -0.013 -1.419 1.00 84.00 92 GLU A N 1
ATOM 782 C CA . GLU A 1 92 ? 6.708 -0.723 -2.116 1.00 84.00 92 GLU A CA 1
ATOM 783 C C . GLU A 1 92 ? 6.503 -0.751 -3.636 1.00 84.00 92 GLU A C 1
ATOM 785 O O . GLU A 1 92 ? 7.431 -0.461 -4.390 1.00 84.00 92 GLU A O 1
ATOM 790 N N . ILE A 1 93 ? 5.279 -1.045 -4.084 1.00 88.44 93 ILE A N 1
ATOM 791 C CA . ILE A 1 93 ? 4.915 -1.054 -5.506 1.00 88.44 93 ILE A CA 1
ATOM 792 C C . ILE A 1 93 ? 5.068 0.350 -6.090 1.00 88.44 93 ILE A C 1
ATOM 794 O O . ILE A 1 93 ? 5.711 0.528 -7.121 1.00 88.44 93 ILE A O 1
ATOM 798 N N . LEU A 1 94 ? 4.511 1.355 -5.417 1.00 88.94 94 LEU A N 1
ATOM 799 C CA . LEU A 1 94 ? 4.545 2.743 -5.862 1.00 88.94 94 LEU A CA 1
ATOM 800 C C . LEU A 1 94 ? 5.982 3.273 -5.916 1.00 88.94 94 LEU A C 1
ATOM 802 O O . LEU A 1 94 ? 6.327 3.940 -6.883 1.00 88.94 94 LEU A O 1
ATOM 806 N N . THR A 1 95 ? 6.845 2.930 -4.955 1.00 88.25 95 THR A N 1
ATOM 807 C CA . THR A 1 95 ? 8.277 3.273 -4.981 1.00 88.25 95 THR A CA 1
ATOM 808 C C . THR A 1 95 ? 9.004 2.633 -6.169 1.00 88.25 95 THR A C 1
ATOM 810 O O . THR A 1 95 ? 9.802 3.304 -6.824 1.00 88.25 95 THR A O 1
ATOM 813 N N . ILE A 1 96 ? 8.732 1.357 -6.467 1.00 89.06 96 ILE A N 1
ATOM 814 C CA . ILE A 1 96 ? 9.316 0.641 -7.616 1.00 89.06 96 ILE A CA 1
ATOM 815 C C . ILE A 1 96 ? 8.889 1.302 -8.930 1.00 89.06 96 ILE A C 1
ATOM 817 O O . ILE A 1 96 ? 9.741 1.633 -9.752 1.00 89.06 96 ILE A O 1
ATOM 821 N N . LEU A 1 97 ? 7.586 1.527 -9.110 1.00 89.94 97 LEU A N 1
ATOM 822 C CA . LEU A 1 97 ? 7.032 2.100 -10.337 1.00 89.94 97 LEU A CA 1
ATOM 823 C C . LEU A 1 97 ? 7.462 3.560 -10.518 1.00 89.94 97 LEU A C 1
ATOM 825 O O . LEU A 1 97 ? 7.873 3.942 -11.610 1.00 89.94 97 LEU A O 1
ATOM 829 N N . TYR A 1 98 ? 7.455 4.357 -9.444 1.00 88.88 98 TYR A N 1
ATOM 830 C CA . TYR A 1 98 ? 7.913 5.745 -9.484 1.00 88.88 98 TYR A CA 1
ATOM 831 C C . TYR A 1 98 ? 9.388 5.854 -9.879 1.00 88.88 98 TYR A C 1
ATOM 833 O O . TYR A 1 98 ? 9.742 6.729 -10.661 1.00 88.88 98 TYR A O 1
ATOM 841 N N . PHE A 1 99 ? 10.251 4.950 -9.399 1.00 88.62 99 PHE A N 1
ATOM 842 C CA . PHE A 1 99 ? 11.661 4.944 -9.797 1.00 88.62 99 PHE A CA 1
ATOM 843 C C . PHE A 1 99 ? 11.857 4.784 -11.308 1.00 88.62 99 PHE A C 1
ATOM 845 O O . PHE A 1 99 ? 12.790 5.373 -11.847 1.00 88.62 99 PHE A O 1
ATOM 852 N N . ILE A 1 100 ? 10.997 4.009 -11.974 1.00 86.94 100 ILE A N 1
ATOM 853 C CA . ILE A 1 100 ? 11.085 3.762 -13.418 1.00 86.94 100 ILE A CA 1
ATOM 854 C C . ILE A 1 100 ? 10.638 4.996 -14.211 1.00 86.94 100 ILE A C 1
ATOM 856 O O . ILE A 1 100 ? 11.276 5.335 -15.197 1.00 86.94 100 ILE A O 1
ATOM 860 N N . ILE A 1 101 ? 9.589 5.693 -13.764 1.00 85.69 101 ILE A N 1
ATOM 861 C CA . ILE A 1 101 ? 8.981 6.801 -14.527 1.00 85.69 101 ILE A CA 1
ATOM 862 C C . ILE A 1 101 ? 9.469 8.202 -14.139 1.00 85.69 101 ILE A C 1
ATOM 864 O O . ILE A 1 101 ? 9.022 9.182 -14.731 1.00 85.69 101 ILE A O 1
ATOM 868 N N . LYS A 1 102 ? 10.305 8.339 -13.101 1.00 82.00 102 LYS A N 1
ATOM 869 C CA . LYS A 1 102 ? 10.669 9.656 -12.542 1.00 82.00 102 LYS A CA 1
ATOM 870 C C . LYS A 1 102 ? 11.379 10.573 -13.543 1.00 82.00 102 LYS A C 1
ATOM 872 O O . LYS A 1 102 ? 11.232 11.783 -13.427 1.00 82.00 102 LYS A O 1
ATOM 877 N N . GLU A 1 103 ? 12.124 10.005 -14.491 1.00 76.06 103 GLU A N 1
ATOM 878 C CA . GLU A 1 103 ? 12.893 10.765 -15.488 1.00 76.06 103 GLU A CA 1
ATOM 879 C C . GLU A 1 103 ? 12.010 11.239 -16.657 1.00 76.06 103 GLU A C 1
ATOM 881 O O . GLU A 1 103 ? 12.323 12.237 -17.294 1.00 76.06 103 GLU A O 1
ATOM 886 N N . ASP A 1 104 ? 10.861 10.592 -16.877 1.00 73.38 104 ASP A N 1
ATOM 887 C CA . ASP A 1 104 ? 9.925 10.906 -17.967 1.00 73.38 104 ASP A CA 1
ATOM 888 C C . ASP A 1 104 ? 8.729 11.733 -17.471 1.00 73.38 104 ASP A C 1
ATOM 890 O O . ASP A 1 104 ? 7.691 11.816 -18.118 1.00 73.38 104 ASP A O 1
ATOM 894 N N . ALA A 1 105 ? 8.810 12.308 -16.267 1.00 64.00 105 ALA A N 1
ATOM 895 C CA . ALA A 1 105 ? 7.640 12.840 -15.576 1.00 64.00 105 ALA A CA 1
ATOM 896 C C . ALA A 1 105 ? 6.869 13.907 -16.388 1.00 64.00 105 ALA A C 1
ATOM 898 O O . ALA A 1 105 ? 5.636 13.959 -16.303 1.00 64.00 105 ALA A O 1
ATOM 899 N N . ASP A 1 106 ? 7.567 14.707 -17.188 1.00 65.25 106 ASP A N 1
ATOM 900 C CA . ASP A 1 106 ? 6.988 15.849 -17.898 1.00 65.25 106 ASP A CA 1
ATOM 901 C C . ASP A 1 106 ? 6.850 15.638 -19.416 1.00 65.25 106 ASP A C 1
ATOM 903 O O . ASP A 1 106 ? 6.336 16.517 -20.111 1.00 65.25 106 ASP A O 1
ATOM 907 N N . ASP A 1 107 ? 7.242 14.473 -19.944 1.00 70.94 107 ASP A N 1
ATOM 908 C CA . ASP A 1 107 ? 7.144 14.170 -21.372 1.00 70.94 107 ASP A CA 1
ATOM 909 C C . ASP A 1 107 ? 5.887 13.342 -21.730 1.00 70.94 107 ASP A C 1
ATOM 911 O O . ASP A 1 107 ? 5.124 12.862 -20.882 1.00 70.94 107 ASP A O 1
ATOM 915 N N . GLN A 1 108 ? 5.612 13.221 -23.032 1.00 71.06 108 GLN A N 1
ATOM 916 C CA . GLN A 1 108 ? 4.473 12.446 -23.536 1.00 71.06 108 GLN A CA 1
ATOM 917 C C . GLN A 1 108 ? 4.596 10.951 -23.180 1.00 71.06 108 GLN A C 1
ATOM 919 O O . GLN A 1 108 ? 3.585 10.307 -22.895 1.00 71.06 108 GLN A O 1
ATOM 924 N N . CYS A 1 109 ? 5.824 10.431 -23.117 1.00 69.50 109 CYS A N 1
ATOM 925 C CA . CYS A 1 109 ? 6.128 9.050 -22.751 1.00 69.50 109 CYS A CA 1
ATOM 926 C C . CYS A 1 109 ? 5.717 8.770 -21.294 1.00 69.50 109 CYS A C 1
ATOM 928 O O . CYS A 1 109 ? 5.074 7.763 -20.999 1.00 69.50 109 CYS A O 1
ATOM 930 N N . GLY A 1 110 ? 5.967 9.701 -20.374 1.00 77.94 110 GLY A N 1
ATOM 931 C CA . GLY A 1 110 ? 5.560 9.604 -18.980 1.00 77.94 110 GLY A CA 1
ATOM 932 C C . GLY A 1 110 ? 4.054 9.596 -18.782 1.00 77.94 110 GLY A C 1
ATOM 933 O O . GLY A 1 110 ? 3.567 8.926 -17.870 1.00 77.94 110 GLY A O 1
ATOM 934 N N . LYS A 1 111 ? 3.279 10.290 -19.627 1.00 81.06 111 LYS A N 1
ATOM 935 C CA . LYS A 1 111 ? 1.807 10.226 -19.564 1.00 81.06 111 LYS A CA 1
ATOM 936 C C . LYS A 1 111 ? 1.293 8.824 -19.884 1.00 81.06 111 LYS A C 1
ATOM 938 O O . LYS A 1 111 ? 0.440 8.318 -19.154 1.00 81.06 111 LYS A O 1
ATOM 943 N N . GLU A 1 112 ? 1.839 8.193 -20.918 1.00 84.75 112 GLU A N 1
ATOM 944 C CA . GLU A 1 112 ? 1.489 6.826 -21.320 1.00 84.75 112 GLU A CA 1
ATOM 945 C C . GLU A 1 112 ? 1.912 5.812 -20.249 1.00 84.75 112 GLU A C 1
ATOM 947 O O . GLU A 1 112 ? 1.097 5.005 -19.798 1.00 84.75 112 GLU A O 1
ATOM 952 N N . LYS A 1 113 ? 3.137 5.932 -19.716 1.00 87.25 113 LYS A N 1
ATOM 953 C CA . LYS A 1 113 ? 3.613 5.088 -18.605 1.00 87.25 113 LYS A CA 1
ATOM 954 C C . LYS A 1 113 ? 2.735 5.219 -17.355 1.00 87.25 113 LYS A C 1
ATOM 956 O O . LYS A 1 113 ? 2.400 4.220 -16.716 1.00 87.25 113 LYS A O 1
ATOM 961 N N . ARG A 1 114 ? 2.310 6.439 -16.998 1.00 87.31 114 ARG A N 1
ATOM 962 C CA . ARG A 1 114 ? 1.392 6.668 -15.865 1.00 87.31 114 ARG A CA 1
ATOM 963 C C . ARG A 1 114 ? 0.032 6.013 -16.082 1.00 87.31 114 ARG A C 1
ATOM 965 O O . ARG A 1 114 ? -0.549 5.551 -15.106 1.00 87.31 114 ARG A O 1
ATOM 972 N N . MET A 1 115 ? -0.484 5.959 -17.311 1.00 89.25 115 MET A N 1
ATOM 973 C CA . MET A 1 115 ? -1.741 5.254 -17.589 1.00 89.25 115 MET A CA 1
ATOM 974 C C . MET A 1 115 ? -1.633 3.765 -17.268 1.00 89.25 115 MET A C 1
ATOM 976 O O . MET A 1 115 ? -2.450 3.263 -16.498 1.00 89.25 115 MET A O 1
ATOM 980 N N . VAL A 1 116 ? -0.580 3.100 -17.749 1.00 90.56 116 VAL A N 1
ATOM 981 C CA . VAL A 1 116 ? -0.322 1.680 -17.454 1.00 90.56 116 VAL A CA 1
ATOM 982 C C . VAL A 1 116 ? -0.221 1.443 -15.942 1.00 90.56 116 VAL A C 1
ATOM 984 O O . VAL A 1 116 ? -0.841 0.523 -15.407 1.00 90.56 116 VAL A O 1
ATOM 987 N N . ILE A 1 117 ? 0.494 2.315 -15.221 1.00 90.31 117 ILE A N 1
ATOM 988 C CA . ILE A 1 117 ? 0.603 2.232 -13.757 1.00 90.31 117 ILE A CA 1
ATOM 989 C C . ILE A 1 117 ? -0.759 2.399 -13.083 1.00 90.31 117 ILE A C 1
ATOM 991 O O . ILE A 1 117 ? -1.081 1.645 -12.166 1.00 90.31 117 ILE A O 1
ATOM 995 N N . ARG A 1 118 ? -1.570 3.375 -13.504 1.00 90.56 118 ARG A N 1
ATOM 996 C CA . ARG A 1 118 ? -2.894 3.600 -12.914 1.00 90.56 118 ARG A CA 1
ATOM 997 C C . ARG A 1 118 ? -3.791 2.381 -13.102 1.00 90.56 118 ARG A C 1
ATOM 999 O O . ARG A 1 118 ? -4.402 1.948 -12.131 1.00 90.56 118 ARG A O 1
ATOM 1006 N N . GLU A 1 119 ? -3.825 1.803 -14.300 1.00 90.50 119 GLU A N 1
ATOM 1007 C CA . GLU A 1 119 ? -4.597 0.588 -14.581 1.00 90.50 119 GLU A CA 1
ATOM 1008 C C . GLU A 1 119 ? -4.124 -0.598 -13.738 1.00 90.50 119 GLU A C 1
ATOM 1010 O O . GLU A 1 119 ? -4.937 -1.355 -13.206 1.00 90.50 119 GLU A O 1
ATOM 1015 N N . TYR A 1 120 ? -2.808 -0.753 -13.587 1.00 91.44 120 TYR A N 1
ATOM 1016 C CA . TYR A 1 120 ? -2.230 -1.785 -12.737 1.00 91.44 120 TYR A CA 1
ATOM 1017 C C . TYR A 1 120 ? -2.646 -1.611 -11.272 1.00 91.44 120 TYR A C 1
ATOM 1019 O O . TYR A 1 120 ? -3.172 -2.539 -10.662 1.00 91.44 120 TYR A O 1
ATOM 1027 N N . ILE A 1 121 ? -2.474 -0.410 -10.718 1.00 88.81 121 ILE A N 1
ATOM 1028 C CA . ILE A 1 121 ? -2.819 -0.102 -9.329 1.00 88.81 121 ILE A CA 1
ATOM 1029 C C . ILE A 1 121 ? -4.328 -0.248 -9.088 1.00 88.81 121 ILE A C 1
ATOM 1031 O O . ILE A 1 121 ? -4.720 -0.829 -8.080 1.00 88.81 121 ILE A O 1
ATOM 1035 N N . GLN A 1 122 ? -5.184 0.180 -10.021 1.00 87.38 122 GLN A N 1
ATOM 1036 C CA . GLN A 1 122 ? -6.638 0.001 -9.918 1.00 87.38 122 GLN A CA 1
ATOM 1037 C C . GLN A 1 122 ? -7.060 -1.468 -9.844 1.00 87.38 122 GLN A C 1
ATOM 1039 O O . GLN A 1 122 ? -7.983 -1.786 -9.103 1.00 87.38 122 GLN A O 1
ATOM 1044 N N . LYS A 1 123 ? -6.370 -2.377 -10.545 1.00 87.00 123 LYS A N 1
ATOM 1045 C CA . LYS A 1 123 ? -6.640 -3.824 -10.449 1.00 87.00 123 LYS A CA 1
ATOM 1046 C C . LYS A 1 123 ? -6.303 -4.402 -9.072 1.00 87.00 123 LYS A C 1
ATOM 1048 O O . LYS A 1 123 ? -6.879 -5.415 -8.689 1.00 87.00 123 LYS A O 1
ATOM 1053 N N . LEU A 1 124 ? -5.378 -3.780 -8.338 1.00 82.88 124 LEU A N 1
ATOM 1054 C CA . LEU A 1 124 ? -4.979 -4.209 -6.993 1.00 82.88 124 LEU A CA 1
ATOM 1055 C C . LEU A 1 124 ? -5.877 -3.642 -5.888 1.00 82.88 124 LEU A C 1
ATOM 1057 O O . LEU A 1 124 ? -5.851 -4.130 -4.757 1.00 82.88 124 LEU A O 1
ATOM 1061 N N . ILE A 1 125 ? -6.628 -2.584 -6.187 1.00 81.06 125 ILE A N 1
ATOM 1062 C CA . ILE A 1 125 ? -7.448 -1.881 -5.210 1.00 81.06 125 ILE A CA 1
ATOM 1063 C C . ILE A 1 125 ? -8.866 -2.472 -5.221 1.00 81.06 125 ILE A C 1
ATOM 1065 O O . ILE A 1 125 ? -9.537 -2.431 -6.249 1.00 81.06 125 ILE A O 1
ATOM 1069 N N . PRO A 1 126 ? -9.382 -2.951 -4.077 1.00 67.50 126 PRO A N 1
ATOM 1070 C CA . PRO A 1 126 ? -10.771 -3.404 -3.981 1.00 67.50 126 PRO A CA 1
ATOM 1071 C C . PRO A 1 126 ? -11.787 -2.244 -3.995 1.00 67.50 126 PRO A C 1
ATOM 1073 O O . PRO A 1 126 ? -12.930 -2.423 -4.414 1.00 67.50 126 PRO A O 1
ATOM 1076 N N . ASN A 1 127 ? -11.378 -1.046 -3.564 1.00 68.44 127 ASN A N 1
ATOM 1077 C CA . ASN A 1 127 ? -12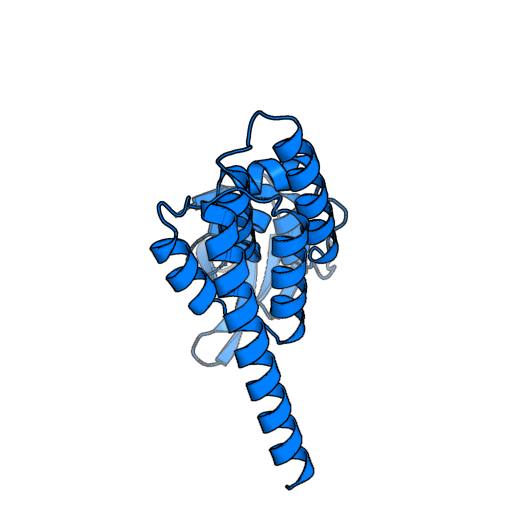.228 0.140 -3.476 1.00 68.44 127 ASN A CA 1
ATOM 1078 C C . ASN A 1 127 ? -12.312 0.927 -4.806 1.00 68.44 127 ASN A C 1
ATOM 1080 O O . ASN A 1 127 ? -11.328 1.496 -5.280 1.00 68.44 127 ASN A O 1
ATOM 1084 N N . LYS A 1 128 ? -13.524 1.035 -5.362 1.00 69.75 128 LYS A N 1
ATOM 1085 C CA . LYS A 1 128 ? -13.819 1.766 -6.609 1.00 69.75 128 LYS A CA 1
ATOM 1086 C C . LYS A 1 128 ? -13.831 3.295 -6.468 1.00 69.75 128 LYS A C 1
ATOM 1088 O O . LYS A 1 128 ? -13.848 3.983 -7.483 1.00 69.75 128 LYS A O 1
ATOM 1093 N N . GLU A 1 129 ? -13.822 3.831 -5.250 1.00 73.69 129 GLU A N 1
ATOM 1094 C CA . GLU A 1 129 ? -13.811 5.277 -4.987 1.00 73.69 129 GLU A CA 1
ATOM 1095 C C . GLU A 1 129 ? -12.425 5.911 -5.188 1.00 73.69 129 GLU A C 1
ATOM 1097 O O . GLU A 1 129 ? -12.305 7.134 -5.267 1.00 73.69 129 GLU A O 1
ATOM 1102 N N . ILE A 1 130 ? -11.364 5.101 -5.302 1.00 80.31 130 ILE A N 1
ATOM 1103 C CA . ILE A 1 130 ? -10.014 5.606 -5.553 1.00 80.31 130 ILE A CA 1
ATOM 1104 C C . ILE A 1 130 ? -9.894 6.098 -6.999 1.00 80.31 130 ILE A C 1
ATOM 1106 O O . ILE A 1 130 ? -9.944 5.326 -7.959 1.00 80.31 130 ILE A O 1
ATOM 1110 N N . THR A 1 131 ? -9.669 7.403 -7.151 1.00 86.31 131 THR A N 1
ATOM 1111 C CA . THR A 1 131 ? -9.526 8.040 -8.465 1.00 86.31 131 THR A CA 1
ATOM 1112 C C . THR A 1 131 ? -8.103 7.916 -9.016 1.00 86.31 131 THR A C 1
ATOM 1114 O O . THR A 1 131 ? -7.132 7.755 -8.273 1.00 86.31 131 THR A O 1
ATOM 1117 N N . LEU A 1 132 ? -7.955 8.083 -10.335 1.00 88.44 132 LEU A N 1
ATOM 1118 C CA . LEU A 1 132 ? -6.645 8.147 -11.000 1.00 88.44 132 LEU A CA 1
ATOM 1119 C C . LEU A 1 132 ? -5.755 9.255 -10.412 1.00 88.44 132 LEU A C 1
ATOM 1121 O O . LEU A 1 132 ? -4.554 9.059 -10.236 1.00 88.44 132 LEU A O 1
ATOM 1125 N N . ASN A 1 133 ? -6.354 10.393 -10.048 1.00 88.06 133 ASN A N 1
ATOM 1126 C CA . ASN A 1 133 ? -5.635 11.502 -9.428 1.00 88.06 133 ASN A CA 1
ATOM 1127 C C . ASN A 1 133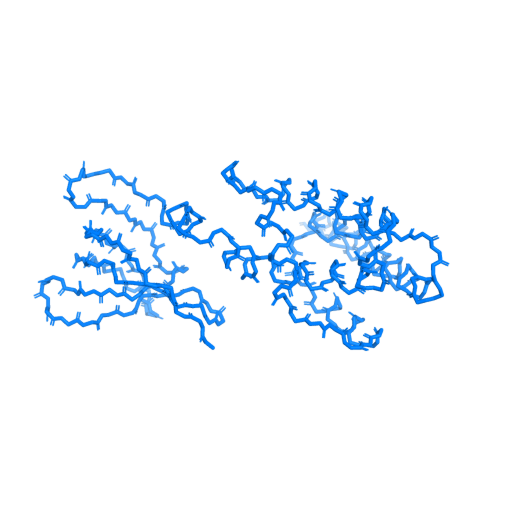 ? -5.058 11.106 -8.060 1.00 88.06 133 ASN A C 1
ATOM 1129 O O . ASN A 1 133 ? -3.923 11.456 -7.749 1.00 88.06 133 ASN A O 1
ATOM 1133 N N . ASN A 1 134 ? -5.789 10.317 -7.261 1.00 88.19 134 ASN A N 1
ATOM 1134 C CA . ASN A 1 134 ? -5.262 9.837 -5.982 1.00 88.19 134 ASN A CA 1
ATOM 1135 C C . ASN A 1 134 ? -4.027 8.942 -6.174 1.00 88.19 134 ASN A C 1
ATOM 1137 O O . ASN A 1 134 ? -3.091 9.011 -5.377 1.00 88.19 134 ASN A O 1
ATOM 1141 N N . ILE A 1 135 ? -4.001 8.139 -7.243 1.00 88.00 135 ILE A N 1
ATOM 1142 C CA . ILE A 1 135 ? -2.851 7.294 -7.592 1.00 88.00 135 ILE A CA 1
ATOM 1143 C C . ILE A 1 135 ? -1.646 8.154 -7.976 1.00 88.00 135 ILE A C 1
ATOM 1145 O O . ILE A 1 135 ? -0.547 7.907 -7.485 1.00 88.00 135 ILE A O 1
ATOM 1149 N N . ASP A 1 136 ? -1.836 9.198 -8.785 1.00 87.69 136 ASP A N 1
ATOM 1150 C CA . ASP A 1 136 ? -0.746 10.102 -9.168 1.00 87.69 136 ASP A CA 1
ATOM 1151 C C . ASP A 1 136 ? -0.149 10.841 -7.970 1.00 87.69 136 ASP A C 1
ATOM 1153 O O . ASP A 1 136 ? 1.074 10.975 -7.856 1.00 87.69 136 ASP A O 1
ATOM 1157 N N . VAL A 1 137 ? -1.003 11.322 -7.064 1.00 86.75 137 VAL A N 1
ATOM 1158 C CA . VAL A 1 137 ? -0.538 11.997 -5.852 1.00 86.75 137 VAL A CA 1
ATOM 1159 C C . VAL A 1 137 ? 0.191 11.010 -4.939 1.00 86.75 137 VAL A C 1
ATOM 1161 O O . VAL A 1 137 ? 1.256 11.341 -4.415 1.00 86.75 137 VAL A O 1
ATOM 1164 N N . ALA A 1 138 ? -0.314 9.782 -4.792 1.00 86.50 138 ALA A N 1
ATOM 1165 C CA . ALA A 1 138 ? 0.366 8.735 -4.034 1.00 86.50 138 ALA A CA 1
ATOM 1166 C C . ALA A 1 138 ? 1.726 8.361 -4.651 1.00 86.50 138 ALA A C 1
ATOM 1168 O O . ALA A 1 138 ? 2.713 8.250 -3.927 1.00 86.50 138 ALA A O 1
ATOM 1169 N N . LEU A 1 139 ? 1.821 8.238 -5.980 1.00 86.06 139 LEU A N 1
ATOM 1170 C CA . LEU A 1 139 ? 3.085 7.994 -6.688 1.00 86.06 139 LEU A CA 1
ATOM 1171 C C . LEU A 1 139 ? 4.130 9.064 -6.354 1.00 86.06 139 LEU A C 1
ATOM 1173 O O . LEU A 1 139 ? 5.252 8.727 -5.987 1.00 86.06 139 LEU A O 1
ATOM 1177 N N . LYS A 1 140 ? 3.748 10.346 -6.408 1.00 82.44 140 LYS A N 1
ATOM 1178 C CA . LYS A 1 140 ? 4.646 11.477 -6.112 1.00 82.44 140 LYS A CA 1
ATOM 1179 C C . LYS A 1 140 ? 5.061 11.569 -4.640 1.00 82.44 140 LYS A C 1
ATOM 1181 O O . LYS A 1 140 ? 6.122 12.104 -4.340 1.00 82.44 140 LYS A O 1
ATOM 1186 N N . LYS A 1 141 ? 4.228 11.080 -3.716 1.00 79.75 141 LYS A N 1
ATOM 1187 C CA . LYS A 1 141 ? 4.490 11.104 -2.265 1.00 79.75 141 LYS A CA 1
ATOM 1188 C C . LYS A 1 141 ? 5.501 10.049 -1.806 1.00 79.75 141 LYS A C 1
ATOM 1190 O O . LYS A 1 141 ? 5.990 10.142 -0.680 1.00 79.75 141 LYS A O 1
ATOM 1195 N N . ASN A 1 142 ? 5.775 9.029 -2.618 1.00 73.88 142 ASN A N 1
ATOM 1196 C CA . ASN A 1 142 ? 6.610 7.906 -2.205 1.00 73.88 142 ASN A CA 1
ATOM 1197 C C . ASN A 1 142 ? 8.107 8.233 -2.229 1.00 73.88 142 ASN A C 1
ATOM 1199 O O . ASN A 1 142 ? 8.579 9.084 -2.980 1.00 73.88 142 ASN A O 1
ATOM 1203 N N . ASN A 1 143 ? 8.866 7.521 -1.388 1.00 66.06 143 ASN A N 1
ATOM 1204 C CA . ASN A 1 143 ? 10.311 7.701 -1.295 1.00 66.06 143 ASN A CA 1
ATOM 1205 C C . ASN A 1 143 ? 10.969 7.430 -2.647 1.00 66.06 143 ASN A C 1
ATOM 1207 O O . ASN A 1 143 ? 10.795 6.361 -3.236 1.00 66.06 143 ASN A O 1
ATOM 1211 N N . VAL A 1 144 ? 11.770 8.392 -3.097 1.00 73.56 144 VAL A N 1
ATOM 1212 C CA . VAL A 1 144 ? 12.492 8.294 -4.360 1.00 73.56 144 VAL A CA 1
ATOM 1213 C C . VAL A 1 144 ? 13.751 7.467 -4.147 1.00 73.56 144 VAL A C 1
ATOM 1215 O O . VAL A 1 144 ? 14.636 7.831 -3.372 1.00 73.56 144 VAL A O 1
ATOM 1218 N N . LEU A 1 145 ? 13.847 6.345 -4.854 1.00 81.94 145 LEU A N 1
ATOM 1219 C CA . LEU A 1 145 ? 15.101 5.612 -4.956 1.00 81.94 145 LEU A CA 1
ATOM 1220 C C . LEU A 1 145 ? 16.097 6.453 -5.774 1.00 81.94 145 LEU A C 1
ATOM 1222 O O . LEU A 1 145 ? 15.812 6.907 -6.887 1.00 81.94 145 LEU A O 1
ATOM 1226 N N . SER A 1 146 ? 17.282 6.679 -5.211 1.00 80.19 146 SER A N 1
ATOM 1227 C CA . SER A 1 146 ? 18.301 7.551 -5.808 1.00 80.19 146 SER A CA 1
ATOM 1228 C C . SER A 1 146 ? 19.211 6.838 -6.810 1.00 80.19 146 SER A C 1
ATOM 1230 O O . SER A 1 146 ? 19.905 7.500 -7.572 1.00 80.19 146 SER A O 1
ATOM 1232 N N . SER A 1 147 ? 19.217 5.501 -6.842 1.00 88.31 147 SER A N 1
ATOM 1233 C CA . SER A 1 147 ? 20.110 4.724 -7.708 1.00 88.31 147 SER A CA 1
ATOM 1234 C C . SER A 1 147 ? 19.529 3.369 -8.105 1.00 88.31 147 SER A C 1
ATOM 1236 O O . SER A 1 147 ? 18.684 2.802 -7.408 1.00 88.31 147 SER A O 1
ATOM 1238 N N . ILE A 1 148 ? 20.066 2.807 -9.190 1.00 88.31 148 ILE A N 1
ATOM 1239 C CA . ILE A 1 148 ? 19.792 1.433 -9.631 1.00 88.31 148 ILE A CA 1
ATOM 1240 C C . ILE A 1 148 ? 20.157 0.403 -8.560 1.00 88.31 148 ILE A C 1
ATOM 1242 O O . ILE A 1 148 ? 19.451 -0.587 -8.382 1.00 88.31 148 ILE A O 1
ATOM 1246 N N . MET A 1 149 ? 21.230 0.639 -7.802 1.00 88.00 149 MET A N 1
ATOM 1247 C CA . MET A 1 149 ? 21.600 -0.242 -6.697 1.00 88.00 149 MET A CA 1
ATOM 1248 C C . MET A 1 149 ? 20.527 -0.213 -5.603 1.00 88.00 149 MET A C 1
ATOM 1250 O O . MET A 1 149 ? 20.113 -1.265 -5.113 1.00 88.00 149 MET A O 1
ATOM 1254 N N . GLY A 1 150 ? 20.011 0.980 -5.285 1.00 87.38 150 GLY A N 1
ATOM 1255 C CA . GLY A 1 150 ? 18.862 1.156 -4.398 1.00 87.38 150 GLY A CA 1
ATOM 1256 C C . GLY A 1 150 ? 17.638 0.384 -4.886 1.00 87.38 150 GLY A C 1
ATOM 1257 O O . GLY A 1 150 ? 17.045 -0.364 -4.110 1.00 87.38 150 GLY A O 1
ATOM 1258 N N . PHE A 1 151 ? 17.322 0.478 -6.179 1.00 89.75 151 PHE A N 1
ATOM 1259 C CA . PHE A 1 151 ? 16.255 -0.301 -6.809 1.00 89.75 151 PHE A CA 1
ATOM 1260 C C . PHE A 1 151 ? 16.457 -1.809 -6.667 1.00 89.75 151 PHE A C 1
ATOM 1262 O O . PHE A 1 151 ? 15.564 -2.497 -6.179 1.00 89.75 151 PHE A O 1
ATOM 1269 N N . LYS A 1 152 ? 17.635 -2.339 -7.018 1.00 89.50 152 LYS A N 1
ATOM 1270 C CA . LYS A 1 152 ? 17.919 -3.779 -6.935 1.00 89.50 152 LYS A CA 1
ATOM 1271 C C . LYS A 1 152 ? 17.764 -4.302 -5.509 1.00 89.50 152 LYS A C 1
ATOM 1273 O O . LYS A 1 152 ? 17.136 -5.343 -5.307 1.00 89.50 152 LYS A O 1
ATOM 1278 N N . VAL A 1 153 ? 18.301 -3.578 -4.526 1.00 86.38 153 VAL A N 1
ATOM 1279 C CA . VAL A 1 153 ? 18.187 -3.930 -3.103 1.00 86.38 153 VAL A CA 1
ATOM 1280 C C . VAL A 1 153 ? 16.734 -3.880 -2.642 1.00 86.38 153 VAL A C 1
ATOM 1282 O O . VAL A 1 153 ? 16.289 -4.796 -1.954 1.00 86.38 153 VAL A O 1
ATOM 1285 N N . PHE A 1 154 ? 15.996 -2.835 -3.015 1.00 86.44 154 PHE A N 1
ATOM 1286 C CA . PHE A 1 154 ? 14.604 -2.653 -2.616 1.00 86.44 154 PHE A CA 1
ATOM 1287 C C . PHE A 1 154 ? 13.698 -3.725 -3.235 1.00 86.44 154 PHE A C 1
ATOM 1289 O O . PHE A 1 154 ? 13.053 -4.477 -2.511 1.00 86.44 154 PHE A O 1
ATOM 1296 N N . PHE A 1 155 ? 13.749 -3.892 -4.558 1.00 88.00 155 PHE A N 1
ATOM 1297 C CA . PHE A 1 155 ? 13.009 -4.925 -5.285 1.00 88.00 155 PHE A CA 1
ATOM 1298 C C . PHE A 1 155 ? 13.398 -6.338 -4.822 1.00 88.00 155 PHE A C 1
ATOM 1300 O O . PHE A 1 155 ? 12.557 -7.220 -4.705 1.00 88.00 155 PHE A O 1
ATOM 1307 N N . GLY A 1 156 ? 14.673 -6.569 -4.493 1.00 83.06 156 GLY A N 1
ATOM 1308 C CA . GLY A 1 156 ? 15.143 -7.852 -3.964 1.00 83.06 156 GLY A CA 1
ATOM 1309 C C . GLY A 1 156 ? 14.581 -8.213 -2.584 1.00 83.06 156 GLY A C 1
ATOM 1310 O O . GLY A 1 156 ? 14.578 -9.392 -2.235 1.00 83.06 156 GLY A O 1
ATOM 1311 N N . LYS A 1 157 ? 14.114 -7.224 -1.812 1.00 79.50 157 LYS A N 1
ATOM 1312 C CA . LYS A 1 157 ? 13.441 -7.412 -0.518 1.00 79.50 157 LYS A CA 1
ATOM 1313 C C . LYS A 1 157 ? 11.927 -7.549 -0.648 1.00 79.50 157 LYS A C 1
ATOM 1315 O O . LYS A 1 157 ? 11.301 -7.912 0.345 1.00 79.50 157 LYS A O 1
ATOM 1320 N N . TYR A 1 158 ? 11.361 -7.270 -1.823 1.00 78.12 158 TYR A N 1
ATOM 1321 C CA . TYR A 1 158 ? 9.926 -7.332 -2.057 1.00 78.12 158 TYR A CA 1
ATOM 1322 C C . TYR A 1 158 ? 9.428 -8.763 -1.826 1.00 78.12 158 TYR A C 1
ATOM 1324 O O . TYR A 1 158 ? 9.770 -9.690 -2.562 1.00 78.12 158 TYR A O 1
ATOM 1332 N N . LYS A 1 159 ? 8.670 -8.946 -0.743 1.00 66.31 159 LYS A N 1
ATOM 1333 C CA . LYS A 1 159 ? 8.109 -10.228 -0.314 1.00 66.31 159 LYS A CA 1
ATOM 1334 C C . LYS A 1 159 ? 6.592 -10.124 -0.365 1.00 66.31 159 LYS A C 1
ATOM 1336 O O . LYS A 1 159 ? 5.981 -9.756 0.628 1.00 66.31 159 LYS A O 1
ATOM 1341 N N . ASN A 1 160 ? 6.003 -10.480 -1.499 1.00 56.47 160 ASN A N 1
ATOM 1342 C CA . ASN A 1 160 ? 4.564 -10.709 -1.606 1.00 56.47 160 ASN A CA 1
ATOM 1343 C C . ASN A 1 160 ? 4.281 -12.036 -2.305 1.00 56.47 160 ASN A C 1
ATOM 1345 O O . ASN A 1 160 ? 5.188 -12.677 -2.844 1.00 56.47 160 ASN A O 1
ATOM 1349 N N . ASN A 1 161 ? 3.021 -12.463 -2.213 1.00 53.97 161 ASN A N 1
ATOM 1350 C CA . ASN A 1 161 ? 2.508 -13.691 -2.802 1.00 53.97 161 ASN A CA 1
ATOM 1351 C C . ASN A 1 161 ? 2.963 -13.856 -4.257 1.00 53.97 161 ASN A C 1
ATOM 1353 O O . ASN A 1 161 ? 3.142 -12.895 -5.002 1.00 53.97 161 ASN A O 1
ATOM 1357 N N . THR A 1 162 ? 3.126 -15.114 -4.658 1.00 54.19 162 THR A N 1
ATOM 1358 C CA . THR A 1 162 ? 3.649 -15.543 -5.962 1.00 54.19 162 THR A CA 1
ATOM 1359 C C . THR A 1 162 ? 2.999 -14.840 -7.162 1.00 54.19 162 THR A C 1
ATOM 1361 O O . THR A 1 162 ? 3.677 -14.557 -8.147 1.00 54.19 162 THR A O 1
ATOM 1364 N N . THR A 1 163 ? 1.710 -14.516 -7.073 1.00 57.47 163 THR A N 1
ATOM 1365 C CA . THR A 1 163 ? 0.944 -13.875 -8.150 1.00 57.47 163 THR A CA 1
ATOM 1366 C C . THR A 1 163 ? 1.269 -12.383 -8.308 1.00 57.47 163 THR A C 1
ATOM 1368 O O . THR A 1 163 ? 1.349 -11.897 -9.434 1.00 57.47 163 THR A O 1
ATOM 1371 N N . ASP A 1 164 ? 1.550 -11.679 -7.208 1.00 73.75 164 ASP A N 1
ATOM 1372 C CA . ASP A 1 164 ? 1.732 -10.219 -7.194 1.00 73.75 164 ASP A CA 1
ATOM 1373 C C . ASP A 1 164 ? 3.100 -9.797 -7.756 1.00 73.75 164 ASP A C 1
ATOM 1375 O O . ASP A 1 164 ? 3.256 -8.715 -8.324 1.00 73.75 164 ASP A O 1
ATOM 1379 N N . LEU A 1 165 ? 4.119 -10.656 -7.616 1.00 82.44 165 LEU A N 1
ATOM 1380 C CA . LEU A 1 165 ? 5.462 -10.377 -8.131 1.00 82.44 165 LEU A CA 1
ATOM 1381 C C . LEU A 1 165 ? 5.507 -10.435 -9.662 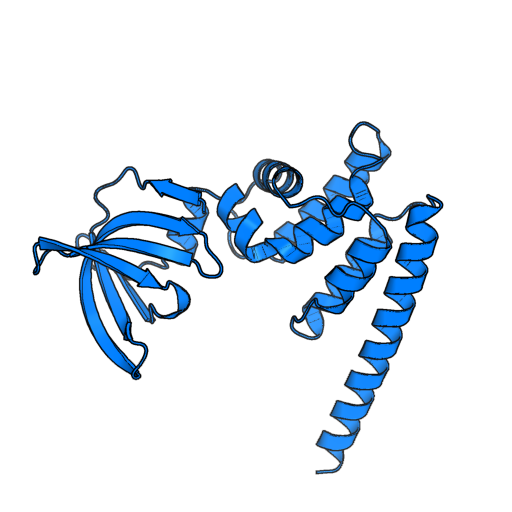1.00 82.44 165 LEU A C 1
ATOM 1383 O O . LEU A 1 165 ? 6.111 -9.567 -10.289 1.00 82.44 165 LEU A O 1
ATOM 1387 N N . ILE A 1 166 ? 4.886 -11.450 -10.269 1.00 85.31 166 ILE A N 1
ATOM 1388 C CA . ILE A 1 166 ? 4.884 -11.612 -11.730 1.00 85.31 166 ILE A CA 1
ATOM 1389 C C . ILE A 1 166 ? 4.084 -10.491 -12.390 1.00 85.31 166 ILE A C 1
ATOM 1391 O O . ILE A 1 166 ? 4.561 -9.895 -13.357 1.00 85.31 166 ILE A O 1
ATOM 1395 N N . SER A 1 167 ? 2.920 -10.138 -11.837 1.00 87.81 167 SER A N 1
ATOM 1396 C CA . SER A 1 167 ? 2.126 -9.015 -12.342 1.00 87.81 167 SER A CA 1
ATOM 1397 C C . SER A 1 167 ? 2.878 -7.685 -12.231 1.00 87.81 167 SER A C 1
ATOM 1399 O O . SER A 1 167 ? 2.825 -6.875 -13.155 1.00 87.81 167 SER A O 1
ATOM 1401 N N . LEU A 1 168 ? 3.639 -7.480 -11.149 1.00 88.81 168 LEU A N 1
ATOM 1402 C CA . LEU A 1 168 ? 4.481 -6.296 -10.981 1.00 88.81 168 LEU A CA 1
ATOM 1403 C C . LEU A 1 168 ? 5.629 -6.259 -11.994 1.00 88.81 168 LEU A C 1
ATOM 1405 O O . LEU A 1 168 ? 5.886 -5.209 -12.579 1.00 88.81 168 LEU A O 1
ATOM 1409 N N . ILE A 1 169 ? 6.310 -7.388 -12.221 1.00 90.19 169 ILE A N 1
ATOM 1410 C CA . ILE A 1 169 ? 7.378 -7.497 -13.227 1.00 90.19 169 ILE A CA 1
ATOM 1411 C C . ILE A 1 169 ? 6.832 -7.172 -14.617 1.00 90.19 169 ILE A C 1
ATOM 1413 O O . ILE A 1 169 ? 7.487 -6.440 -15.359 1.00 90.19 169 ILE A O 1
ATOM 1417 N N . GLN A 1 170 ? 5.644 -7.678 -14.956 1.00 89.75 170 GLN A N 1
ATOM 1418 C CA . GLN A 1 170 ? 5.010 -7.389 -16.238 1.00 89.75 170 GLN A CA 1
ATOM 1419 C C . GLN A 1 170 ? 4.674 -5.901 -16.366 1.00 89.75 170 GLN A C 1
ATOM 1421 O O . GLN A 1 170 ? 5.121 -5.273 -17.319 1.00 89.75 170 GLN A O 1
ATOM 1426 N N . CYS A 1 171 ? 4.027 -5.305 -15.359 1.00 90.69 171 CYS A N 1
ATOM 1427 C CA . CYS A 1 171 ? 3.762 -3.866 -15.348 1.00 90.69 171 CYS A CA 1
ATOM 1428 C C . CYS A 1 171 ? 5.048 -3.041 -15.516 1.00 90.69 171 CYS A C 1
ATOM 1430 O O . CYS A 1 171 ? 5.046 -2.059 -16.249 1.00 90.69 171 CYS A O 1
ATOM 1432 N N . CYS A 1 172 ? 6.155 -3.439 -14.875 1.00 90.50 172 CYS A N 1
ATOM 1433 C CA . CYS A 1 172 ? 7.447 -2.768 -15.037 1.00 90.50 172 CYS A CA 1
ATOM 1434 C C . CYS A 1 172 ? 7.994 -2.885 -16.468 1.00 90.50 172 CYS A C 1
ATOM 1436 O O . CYS A 1 172 ? 8.632 -1.953 -16.943 1.00 90.50 172 CYS A O 1
ATOM 1438 N N . ARG A 1 173 ? 7.778 -4.012 -17.156 1.00 88.25 173 ARG A N 1
ATOM 1439 C CA . ARG A 1 173 ? 8.186 -4.184 -18.560 1.00 88.25 173 ARG A CA 1
ATOM 1440 C C . ARG A 1 173 ? 7.362 -3.315 -19.497 1.00 88.25 173 ARG A C 1
ATOM 1442 O O . ARG A 1 173 ? 7.939 -2.715 -20.394 1.00 88.25 173 ARG A O 1
ATOM 1449 N N . ASP A 1 174 ? 6.059 -3.233 -19.253 1.00 88.12 174 ASP A N 1
ATOM 1450 C CA . ASP A 1 174 ? 5.114 -2.498 -20.098 1.00 88.12 174 ASP A CA 1
ATOM 1451 C C . ASP A 1 174 ? 5.356 -0.979 -20.076 1.00 88.12 174 ASP A C 1
ATOM 1453 O O . ASP A 1 174 ? 4.929 -0.275 -20.983 1.00 88.12 174 ASP A O 1
ATOM 1457 N N . ILE A 1 175 ? 6.053 -0.465 -19.056 1.00 86.69 175 ILE A N 1
ATOM 1458 C CA . ILE A 1 175 ? 6.402 0.960 -18.936 1.00 86.69 175 ILE A CA 1
ATOM 1459 C C . ILE A 1 175 ? 7.854 1.278 -19.304 1.00 86.69 175 ILE A C 1
ATOM 1461 O O . ILE A 1 175 ? 8.250 2.437 -19.242 1.00 86.69 175 ILE A O 1
ATOM 1465 N N . ILE A 1 176 ? 8.672 0.286 -19.649 1.00 84.31 176 ILE A N 1
ATOM 1466 C CA . ILE A 1 176 ? 10.072 0.501 -20.024 1.00 84.31 176 ILE A CA 1
ATOM 1467 C C . ILE A 1 176 ? 10.177 0.616 -21.550 1.00 84.31 176 ILE A C 1
ATOM 1469 O O . ILE A 1 176 ? 9.782 -0.297 -22.270 1.00 84.31 176 ILE A O 1
ATOM 1473 N N . HIS A 1 177 ? 10.779 1.701 -22.050 1.00 70.69 177 HIS A N 1
ATOM 1474 C CA . HIS A 1 177 ? 10.811 2.031 -23.485 1.00 70.69 177 HIS A CA 1
ATOM 1475 C C . HIS A 1 177 ? 12.221 2.214 -24.087 1.00 70.69 177 HIS A C 1
ATOM 1477 O O . HIS A 1 177 ? 12.342 2.697 -25.211 1.00 70.69 177 HIS A O 1
ATOM 1483 N N . ASN A 1 178 ? 13.270 1.714 -23.419 1.00 62.97 178 ASN A N 1
ATOM 1484 C CA . ASN A 1 178 ? 14.679 1.631 -23.865 1.00 62.97 178 ASN A CA 1
ATOM 1485 C C . ASN A 1 178 ? 15.611 2.782 -23.447 1.00 62.97 178 ASN A C 1
ATOM 1487 O O . ASN A 1 178 ? 16.612 3.042 -24.121 1.00 62.97 178 ASN A O 1
ATOM 1491 N N . HIS A 1 179 ? 15.381 3.411 -22.298 1.00 66.69 179 HIS A N 1
ATOM 1492 C CA . HIS A 1 179 ? 16.400 4.258 -21.675 1.00 66.69 179 HIS A CA 1
ATOM 1493 C C . HIS A 1 179 ? 17.580 3.395 -21.149 1.00 66.69 179 HIS A C 1
ATOM 1495 O O . HIS A 1 179 ? 17.359 2.266 -20.701 1.00 66.69 179 HIS A O 1
ATOM 1501 N N . PRO A 1 180 ? 18.850 3.858 -21.165 1.00 69.31 180 PRO A N 1
ATOM 1502 C CA . PRO A 1 180 ? 19.994 3.056 -20.705 1.00 69.31 180 PRO A CA 1
ATOM 1503 C C . PRO A 1 180 ? 19.841 2.499 -19.282 1.00 69.31 180 PRO A C 1
ATOM 1505 O O . PRO A 1 180 ? 20.157 1.334 -19.045 1.00 69.31 180 PRO A O 1
ATOM 1508 N N . LEU A 1 181 ? 19.282 3.293 -18.361 1.00 73.38 181 LEU A N 1
ATOM 1509 C CA . LEU A 1 181 ? 18.955 2.839 -17.001 1.00 73.38 181 LEU A CA 1
ATOM 1510 C C . LEU A 1 181 ? 17.875 1.748 -17.001 1.00 73.38 181 LEU A C 1
ATOM 1512 O O . LEU A 1 181 ? 17.915 0.821 -16.196 1.00 73.38 181 LEU A O 1
ATOM 1516 N N . GLU A 1 182 ? 16.922 1.820 -17.924 1.00 77.31 182 GLU A N 1
ATOM 1517 C CA . GLU A 1 182 ? 15.849 0.840 -18.020 1.00 77.31 182 GLU A CA 1
ATOM 1518 C C . GLU A 1 182 ? 16.331 -0.515 -18.557 1.00 77.31 182 GLU A C 1
ATOM 1520 O O . GLU A 1 182 ? 15.785 -1.547 -18.168 1.00 77.31 182 GLU A O 1
ATOM 1525 N N . LYS A 1 183 ? 17.388 -0.555 -19.383 1.00 81.19 183 LYS A N 1
ATOM 1526 C CA . LYS A 1 183 ? 17.989 -1.824 -19.842 1.00 81.19 183 LYS A CA 1
ATOM 1527 C C . LYS A 1 183 ? 18.495 -2.659 -18.668 1.00 81.19 183 LYS A C 1
ATOM 1529 O O . LYS A 1 183 ? 18.187 -3.845 -18.568 1.00 81.19 183 LYS A O 1
ATOM 1534 N N . GLU A 1 184 ? 19.207 -2.025 -17.742 1.00 86.00 184 GLU A N 1
ATOM 1535 C CA . GLU A 1 184 ? 19.715 -2.693 -16.543 1.00 86.00 184 GLU A CA 1
ATOM 1536 C C . GLU A 1 184 ? 18.575 -3.114 -15.593 1.00 86.00 184 GLU A C 1
ATOM 1538 O O . GLU A 1 184 ? 18.643 -4.173 -14.958 1.00 86.00 184 GLU A O 1
ATOM 1543 N N . ILE A 1 185 ? 17.489 -2.334 -15.533 1.00 87.94 185 ILE A N 1
ATOM 1544 C CA . ILE A 1 185 ? 16.265 -2.716 -14.815 1.00 87.94 185 ILE A CA 1
ATOM 1545 C C . ILE A 1 185 ? 15.638 -3.963 -15.454 1.00 87.94 185 ILE A C 1
ATOM 1547 O O . ILE A 1 185 ? 15.365 -4.926 -14.737 1.00 87.94 185 ILE A O 1
ATOM 1551 N N . ILE A 1 186 ? 15.468 -4.007 -16.783 1.00 87.44 186 ILE A N 1
ATOM 1552 C CA . ILE A 1 186 ? 14.923 -5.174 -17.498 1.00 87.44 186 ILE A CA 1
ATOM 1553 C C . ILE A 1 186 ? 15.747 -6.428 -17.212 1.00 87.44 186 ILE A C 1
ATOM 1555 O O . ILE A 1 186 ? 15.179 -7.483 -16.918 1.00 87.44 186 ILE A O 1
ATOM 1559 N N . GLU A 1 187 ? 17.074 -6.341 -17.312 1.00 89.69 187 GLU A N 1
ATOM 1560 C CA . GLU A 1 187 ? 17.963 -7.476 -17.053 1.00 89.69 187 GLU A CA 1
ATOM 1561 C C . GLU A 1 187 ? 17.803 -7.999 -15.625 1.00 89.69 187 GLU A C 1
ATOM 1563 O O . GLU A 1 187 ? 17.699 -9.210 -15.398 1.00 89.69 187 GLU A O 1
ATOM 1568 N N . TYR A 1 188 ? 17.711 -7.090 -14.653 1.00 90.38 188 TYR A N 1
ATOM 1569 C CA . TYR A 1 188 ? 17.487 -7.464 -13.266 1.00 90.38 188 TYR A CA 1
ATOM 1570 C C . TYR A 1 188 ? 16.113 -8.110 -13.046 1.00 90.38 188 TYR A C 1
ATOM 1572 O O . TYR A 1 188 ? 16.027 -9.146 -12.381 1.00 90.38 188 TYR A O 1
ATOM 1580 N N . LEU A 1 189 ? 15.050 -7.556 -13.635 1.00 89.94 189 LEU A N 1
ATOM 1581 C CA . LEU A 1 189 ? 13.699 -8.117 -13.558 1.00 89.94 189 LEU A CA 1
ATOM 1582 C C . LEU A 1 189 ? 13.631 -9.511 -14.201 1.00 89.94 189 LEU A C 1
ATOM 1584 O O . LEU A 1 189 ? 13.080 -10.428 -13.597 1.00 89.94 189 LEU A O 1
ATOM 1588 N N . LYS A 1 190 ? 14.273 -9.717 -15.363 1.00 89.25 190 LYS A N 1
ATOM 1589 C CA . LYS A 1 190 ? 14.424 -11.039 -16.009 1.00 89.25 190 LYS A CA 1
ATOM 1590 C C . LYS A 1 190 ? 15.127 -12.041 -15.094 1.00 89.25 190 LYS A C 1
ATOM 1592 O O . LYS A 1 190 ? 14.672 -13.175 -14.945 1.00 89.25 190 LYS A O 1
ATOM 1597 N N . LYS A 1 191 ? 16.224 -11.628 -14.448 1.00 90.19 191 LYS A N 1
ATOM 1598 C CA . LYS A 1 191 ? 16.939 -12.473 -13.481 1.00 90.19 191 LYS A CA 1
ATOM 1599 C C . LYS A 1 191 ? 16.032 -12.873 -12.317 1.00 90.19 191 LYS A C 1
ATOM 1601 O O . LYS A 1 191 ? 16.045 -14.035 -11.916 1.00 90.19 191 LYS A O 1
ATOM 1606 N N . LYS A 1 192 ? 15.249 -11.934 -11.778 1.00 88.38 192 LYS A N 1
ATOM 1607 C CA . LYS A 1 192 ? 14.333 -12.193 -10.659 1.00 88.38 192 LYS A CA 1
ATOM 1608 C C . LYS A 1 192 ? 13.168 -13.097 -11.040 1.00 88.38 192 LYS A C 1
ATOM 1610 O O . LYS A 1 192 ? 12.880 -14.026 -10.293 1.00 88.38 192 LYS A O 1
ATOM 1615 N N . GLU A 1 193 ? 12.579 -12.895 -12.210 1.00 87.06 193 GLU A N 1
ATOM 1616 C CA . GLU A 1 193 ? 11.545 -13.774 -12.758 1.00 87.06 193 GLU A CA 1
ATOM 1617 C C . GLU A 1 193 ? 12.056 -15.212 -12.929 1.00 87.06 193 GLU A C 1
ATOM 1619 O O . GLU A 1 193 ? 11.403 -16.158 -12.494 1.00 87.06 193 GLU A O 1
ATOM 1624 N N . LYS A 1 194 ? 13.263 -15.394 -13.486 1.00 87.38 194 LYS A N 1
ATOM 1625 C CA . LYS A 1 194 ? 13.877 -16.722 -13.636 1.00 87.38 194 LYS A CA 1
ATOM 1626 C C . LYS A 1 194 ? 14.084 -17.414 -12.285 1.00 87.38 194 LYS A C 1
ATOM 1628 O O . LYS A 1 194 ? 13.635 -18.545 -12.116 1.00 87.38 194 LYS A O 1
ATOM 1633 N N . GLN A 1 195 ? 14.701 -16.722 -11.322 1.00 85.81 195 GLN A N 1
ATOM 1634 C CA . GLN A 1 195 ? 14.922 -17.245 -9.964 1.00 85.81 195 GLN A CA 1
ATOM 1635 C C . GLN A 1 195 ? 13.606 -17.655 -9.291 1.00 85.81 195 GLN A C 1
ATOM 1637 O O . GLN A 1 195 ? 13.522 -18.688 -8.630 1.00 85.81 195 GLN A O 1
ATOM 1642 N N . PHE A 1 196 ? 12.566 -16.847 -9.474 1.00 82.75 196 PHE A N 1
ATOM 1643 C CA . PHE A 1 196 ? 11.247 -17.112 -8.926 1.00 82.75 196 PHE A CA 1
ATOM 1644 C C . PHE A 1 196 ? 10.562 -18.324 -9.582 1.00 82.75 196 PHE A C 1
ATOM 1646 O O . PHE A 1 196 ? 9.994 -19.170 -8.887 1.00 82.75 196 PHE A O 1
ATOM 1653 N N . ASN A 1 197 ? 10.650 -18.452 -10.908 1.00 83.56 197 ASN A N 1
ATOM 1654 C CA . ASN A 1 197 ? 10.102 -19.597 -11.635 1.00 83.56 197 ASN A CA 1
ATOM 1655 C C . ASN A 1 197 ? 10.809 -20.906 -11.250 1.00 83.56 197 ASN A C 1
ATOM 1657 O O . ASN A 1 197 ? 10.154 -21.935 -11.090 1.00 83.56 197 ASN A O 1
ATOM 1661 N N . GLU A 1 198 ? 12.129 -20.870 -11.054 1.00 84.81 198 GLU A N 1
ATOM 1662 C CA . GLU A 1 198 ? 12.913 -22.009 -10.558 1.00 84.81 198 GLU A CA 1
ATOM 1663 C C . GLU A 1 198 ? 12.493 -22.412 -9.136 1.00 84.81 198 GLU A C 1
ATOM 1665 O O . GLU A 1 198 ? 12.248 -23.592 -8.879 1.00 84.81 198 GLU A O 1
ATOM 1670 N N . PHE A 1 199 ? 12.314 -21.441 -8.233 1.00 81.19 199 PHE A N 1
ATOM 1671 C CA . PHE A 1 199 ? 11.845 -21.697 -6.868 1.00 81.19 199 PHE A CA 1
ATOM 1672 C C . PHE A 1 199 ? 10.436 -22.312 -6.838 1.00 81.19 199 PHE A C 1
ATOM 1674 O O . PHE A 1 199 ? 10.193 -23.285 -6.124 1.00 81.19 199 PHE A O 1
ATOM 1681 N N . THR A 1 200 ? 9.510 -21.778 -7.639 1.00 78.50 200 THR A N 1
ATOM 1682 C CA . THR A 1 200 ? 8.127 -22.278 -7.722 1.00 78.50 200 THR A CA 1
ATOM 1683 C C . THR A 1 200 ? 8.080 -23.712 -8.254 1.00 78.50 200 THR A C 1
ATOM 1685 O O . THR A 1 200 ? 7.389 -24.557 -7.685 1.00 78.50 200 THR A O 1
ATOM 1688 N N . LYS A 1 201 ? 8.870 -24.021 -9.294 1.00 80.50 201 LYS A N 1
ATOM 1689 C CA . LYS A 1 201 ? 9.016 -25.387 -9.824 1.00 80.50 201 LYS A CA 1
ATOM 1690 C C . LYS A 1 201 ? 9.544 -26.357 -8.769 1.00 80.50 201 LYS A C 1
ATOM 1692 O O . LYS A 1 201 ? 8.971 -27.429 -8.601 1.00 80.50 201 LYS A O 1
ATOM 1697 N N . PHE A 1 202 ? 10.588 -25.970 -8.034 1.00 76.12 202 PHE A N 1
ATOM 1698 C CA . PHE A 1 202 ? 11.152 -26.787 -6.957 1.00 76.12 202 PHE A CA 1
ATOM 1699 C C . PHE A 1 202 ? 10.132 -27.052 -5.839 1.00 76.12 202 PHE A C 1
ATOM 1701 O O . PHE A 1 202 ? 9.981 -28.184 -5.386 1.00 76.12 202 PHE A O 1
ATOM 1708 N N . ARG A 1 203 ? 9.372 -26.028 -5.430 1.00 74.31 203 ARG A N 1
ATOM 1709 C CA . ARG A 1 203 ? 8.325 -26.169 -4.410 1.00 74.31 203 ARG A CA 1
ATOM 1710 C C . ARG A 1 203 ? 7.220 -27.135 -4.848 1.00 74.31 203 ARG A C 1
ATOM 1712 O O . ARG A 1 203 ? 6.825 -27.979 -4.052 1.00 74.31 203 ARG A O 1
ATOM 1719 N N . HIS A 1 204 ? 6.733 -27.034 -6.085 1.00 73.62 204 HIS A N 1
ATOM 1720 C CA . HIS A 1 204 ? 5.706 -27.951 -6.593 1.00 73.62 204 HIS A CA 1
ATOM 1721 C C . HIS A 1 204 ? 6.222 -29.385 -6.747 1.00 73.62 204 HIS A C 1
ATOM 1723 O O . HIS A 1 204 ? 5.494 -30.316 -6.417 1.00 73.62 204 HIS A O 1
ATOM 1729 N N . ALA A 1 205 ? 7.475 -29.569 -7.173 1.00 70.00 205 ALA A N 1
ATOM 1730 C CA . ALA A 1 205 ? 8.089 -30.892 -7.265 1.00 70.00 205 ALA A CA 1
ATOM 1731 C C . ALA A 1 205 ? 8.175 -31.592 -5.895 1.00 70.00 205 ALA A C 1
ATOM 1733 O O . ALA A 1 205 ? 7.874 -32.775 -5.799 1.00 70.00 205 ALA A O 1
ATOM 1734 N N . ASN A 1 206 ? 8.511 -30.856 -4.830 1.00 66.38 206 ASN A N 1
ATOM 1735 C CA . ASN A 1 206 ? 8.598 -31.423 -3.480 1.00 66.38 206 ASN A CA 1
ATOM 1736 C C . ASN A 1 206 ? 7.231 -31.692 -2.838 1.00 66.38 206 ASN A C 1
ATOM 1738 O O . ASN A 1 206 ? 7.119 -32.614 -2.043 1.00 66.38 206 ASN A O 1
ATOM 1742 N N . ILE A 1 207 ? 6.200 -30.906 -3.170 1.00 68.19 207 ILE A N 1
ATOM 1743 C CA . ILE A 1 207 ? 4.826 -31.167 -2.707 1.00 68.19 207 ILE A CA 1
ATOM 1744 C C . ILE A 1 207 ? 4.240 -32.392 -3.419 1.00 68.19 207 ILE A C 1
ATOM 1746 O O . ILE A 1 207 ? 3.515 -33.152 -2.800 1.00 68.19 207 ILE A O 1
ATOM 1750 N N . ALA A 1 208 ? 4.552 -32.602 -4.700 1.00 59.56 208 ALA A N 1
ATOM 1751 C CA . ALA A 1 208 ? 4.086 -33.774 -5.445 1.00 59.56 208 ALA A CA 1
ATOM 1752 C C . ALA A 1 208 ? 4.808 -35.081 -5.057 1.00 59.56 208 ALA A C 1
ATOM 1754 O O . ALA A 1 208 ? 4.335 -36.160 -5.404 1.00 59.56 208 ALA A O 1
ATOM 1755 N N . ALA A 1 209 ? 5.961 -34.984 -4.387 1.00 56.41 209 ALA A N 1
ATOM 1756 C CA . ALA A 1 209 ? 6.772 -36.118 -3.949 1.00 56.41 209 ALA A CA 1
ATOM 1757 C C . ALA A 1 209 ? 6.552 -36.516 -2.473 1.00 56.41 209 ALA A C 1
ATOM 1759 O O . ALA A 1 209 ? 7.158 -37.492 -2.029 1.00 56.41 209 ALA A O 1
ATOM 1760 N N . ALA A 1 210 ? 5.738 -35.762 -1.727 1.00 53.81 210 ALA A N 1
ATOM 1761 C CA . ALA A 1 210 ? 5.395 -35.986 -0.319 1.00 53.81 210 ALA A CA 1
ATOM 1762 C C . ALA A 1 210 ? 3.944 -36.463 -0.184 1.00 53.81 210 ALA A C 1
ATOM 1764 O O . ALA A 1 210 ? 3.694 -37.289 0.721 1.00 53.81 210 ALA A O 1
#

pLDDT: mean 82.11, std 9.77, range [53.81, 94.75]

Foldseek 3Di:
DDKAFDPDQFWKWWFFQDPVRDTDIFTWGFGIWDDDLFIWTWTQTPVVRDIDIGGPVGTPWMAGPVPRHTDDVLVVVCVRQVLVNCCRVCLLLLQLLLQQLVVVCPDPLSVVLLVLVLVLSVVVDPDPVDDSVSSVSSSVPHDHQPDPVSSLVSLVPDDDDLVSLVSSLVSLVVSQDDDPSSVVVVVSSVVVVVVSVVVVVVVVVVVVVD

Secondary structure (DSSP, 8-state):
-EEEE--S--EEEEEEE-TTS-EEEEEEEEEEEEESSSEEEEEEETTTTEEEEEEGGGEEEEEETTT--B--HHHHHHHH-HHHHHHHHTHHHHHHHHHHHGGGTTSHHHHHHHHHHHHHHHHH-S-TT--HHHHHHHHHHSPPP-SHHHHHHHHHH----HHHHHHHHHHHHHT----HHHHHHHHHHHHHHHHHHHHHHHHHHHHHT-

Radius of gyration: 20.73 Å; chains: 1; bounding box: 48×52×55 Å

Sequence (210 aa):
MKYVKVNGNLQIEISYINKFETHTTHHVLVLGYKYYKNIYIETYCLLKEDIKIFRFDRIQKCKDLKTGKEIDLHDHINSLNPEDYLSYRFSEILTILYFIIKEDADDQCGKEKRMVIREYIQKLIPNKEITLNNIDVALKKNNVLSSIMGFKVFFGKYKNNTTDLISLIQCCRDIIHNHPLEKEIIEYLKKKEKQFNEFTKFRHANIAAA